Protein AF-A0A955XY41-F1 (afdb_monomer)

Secondary structure (DSSP, 8-state):
-HHHHHHHHHHHHHHH---TTS-HHHHHHHHHHHHHHHHHHHHHTPPPPGGGEEEEEEE-SGGGTT-EEE-S-TT---EEEEEES-SSS-SEE--GGGT--SS-EEEEE-TT--EEEEE-SSS-EEEEETTEEEE----TTSSS--EEE--TT-EEEEEETTEEEEEEEEEEEPPP-

Sequence (177 aa):
AGASGGLLAACIWHAFGHYPALGGDLYTGAALGSLVWGFTHGLLAWPIPDDLYAGWIRVLSAERYGLRVPIDHEDGSPAERFVGHFPRGLDLYAPAEHGVSELHTSFVVDQDHNYRVRGLTIMPTTLKRLGEAVRLDYDPMRPAPLESDLKMGDRILMGSGDAVSEVEFILLPKEEM

Foldseek 3Di:
DLLVVLQVVLVCLVVPVPDPVPDPVVSVVVSVVSNVVSVVVCVVPPDDDLVQKWKWKAWCDPVRHGDIDTQADPVLAKGKAWEFCQPPDHRHHDHCQLVTHNTAKMWIQHSVRWIKMWGPAQAWKWKDDDPDIDTQHADPVDPDGDMDTDDAFIKIWTHDDPRIIIMGMHMDGDDDD

Nearest PDB structures (foldseek):
  6c4u-assembly6_A  TM=7.483E-01  e=6.977E-06  Saccharomyces cerevisiae
  1g6g-assembly1_B  TM=7.601E-01  e=1.108E-05  Saccharomyces cerevisiae
  5t2s-assembly3_A  TM=7.555E-01  e=2.491E-05  Saccharomyces cerevisiae S288C
  5t2f-assembly1_A  TM=6.750E-01  e=3.958E-05  Saccharomyces cerevisiae S288C
  1wln-assembly1_A  TM=6.517E-01  e=2.702E-03  Mus musculus

Mean predicted aligned error: 10.43 Å

Structure (mmCIF, N/CA/C/O backbone):
data_AF-A0A955XY41-F1
#
_entry.id   AF-A0A955XY41-F1
#
loop_
_atom_site.group_PDB
_atom_site.id
_atom_site.type_symbol
_atom_site.label_atom_id
_atom_site.label_alt_id
_atom_site.label_comp_id
_atom_site.label_asym_id
_atom_site.label_entity_id
_atom_site.label_seq_id
_atom_site.pdbx_PDB_ins_code
_atom_site.Cartn_x
_atom_site.Cartn_y
_atom_site.Cartn_z
_atom_site.occupancy
_atom_site.B_iso_or_equiv
_atom_site.auth_seq_id
_atom_site.auth_comp_id
_atom_site.auth_asym_id
_atom_site.auth_atom_id
_atom_site.pdbx_PDB_model_num
ATOM 1 N N . ALA A 1 1 ? 11.255 -4.267 -24.080 1.00 58.66 1 ALA A N 1
ATOM 2 C CA . ALA A 1 1 ? 11.078 -2.890 -24.600 1.00 58.66 1 ALA A CA 1
ATOM 3 C C . ALA A 1 1 ? 12.339 -2.327 -25.276 1.00 58.66 1 ALA A C 1
ATOM 5 O O . ALA A 1 1 ? 12.223 -1.780 -26.365 1.00 58.66 1 ALA A O 1
ATOM 6 N N . GLY A 1 2 ? 13.543 -2.458 -24.695 1.00 60.78 2 GLY A N 1
ATOM 7 C CA . GLY A 1 2 ? 14.743 -1.834 -25.286 1.00 60.78 2 GLY A CA 1
ATOM 8 C C . GLY A 1 2 ? 15.259 -2.469 -26.583 1.00 60.78 2 GLY A C 1
ATOM 9 O O . GLY A 1 2 ? 15.609 -1.734 -27.497 1.00 60.78 2 GLY A O 1
ATOM 10 N N . ALA A 1 3 ? 15.211 -3.800 -26.739 1.00 60.38 3 ALA A N 1
ATOM 11 C CA . ALA A 1 3 ? 15.607 -4.452 -27.997 1.00 60.38 3 ALA A CA 1
ATOM 12 C C . ALA A 1 3 ? 14.728 -4.013 -29.183 1.00 60.38 3 ALA A C 1
ATOM 14 O O . ALA A 1 3 ? 15.231 -3.715 -30.264 1.00 60.38 3 ALA A O 1
ATOM 15 N N . SER A 1 4 ? 13.416 -3.897 -28.958 1.00 70.00 4 SER A N 1
ATOM 16 C CA . SER A 1 4 ? 12.469 -3.359 -29.934 1.00 70.00 4 SER A CA 1
ATOM 17 C C . SER A 1 4 ? 12.729 -1.880 -30.230 1.00 70.00 4 SER A C 1
ATOM 19 O O . SER A 1 4 ? 12.711 -1.502 -31.394 1.00 70.00 4 SER A O 1
ATOM 21 N N . GLY A 1 5 ? 13.051 -1.058 -29.224 1.00 68.69 5 GLY A N 1
ATOM 22 C CA . GLY A 1 5 ? 13.451 0.342 -29.424 1.00 68.69 5 GLY A CA 1
ATOM 23 C C . GLY A 1 5 ? 14.760 0.502 -30.211 1.00 68.69 5 GLY A C 1
ATOM 24 O O . GLY A 1 5 ? 14.833 1.341 -31.104 1.00 68.69 5 GLY A O 1
ATOM 25 N N . GLY A 1 6 ? 15.761 -0.342 -29.941 1.00 66.44 6 GLY A N 1
ATOM 26 C CA . GLY A 1 6 ? 17.031 -0.384 -30.674 1.00 66.44 6 GLY A CA 1
ATOM 27 C C . GLY A 1 6 ? 16.865 -0.805 -32.131 1.00 66.44 6 GLY A C 1
ATOM 28 O O . GLY A 1 6 ? 17.432 -0.176 -33.020 1.00 66.44 6 GLY A O 1
ATOM 29 N N . LEU A 1 7 ? 16.033 -1.819 -32.387 1.00 68.38 7 LEU A N 1
ATOM 30 C CA . LEU A 1 7 ? 15.671 -2.235 -33.744 1.00 68.38 7 LEU A CA 1
ATOM 31 C C . LEU A 1 7 ? 14.919 -1.133 -34.490 1.00 68.38 7 LEU A C 1
ATOM 33 O O . LEU A 1 7 ? 15.240 -0.853 -35.638 1.00 68.38 7 LEU A O 1
ATOM 37 N N . LEU A 1 8 ? 13.961 -0.468 -33.842 1.00 73.19 8 LEU A N 1
ATOM 38 C CA . LEU A 1 8 ? 13.175 0.599 -34.462 1.00 73.19 8 LEU A CA 1
ATOM 39 C C . LEU A 1 8 ? 14.050 1.827 -34.764 1.00 73.19 8 LEU A C 1
ATOM 41 O O . LEU A 1 8 ? 13.955 2.385 -35.854 1.00 73.19 8 LEU A O 1
ATOM 45 N N . ALA A 1 9 ? 14.976 2.178 -33.866 1.00 66.56 9 ALA A N 1
ATOM 46 C CA . ALA A 1 9 ? 15.989 3.205 -34.104 1.00 66.56 9 ALA A CA 1
ATOM 47 C C . ALA A 1 9 ? 16.932 2.834 -35.262 1.00 66.56 9 ALA A C 1
ATOM 49 O O . ALA A 1 9 ? 17.185 3.672 -36.125 1.00 66.56 9 ALA A O 1
ATOM 50 N N . ALA A 1 10 ? 17.393 1.579 -35.336 1.00 66.50 10 ALA A N 1
ATOM 51 C CA . ALA A 1 10 ? 18.220 1.091 -36.440 1.00 66.50 10 ALA A CA 1
ATOM 52 C C . ALA A 1 10 ? 17.454 1.075 -37.777 1.00 66.50 10 ALA A C 1
ATOM 54 O O . ALA A 1 10 ? 18.017 1.449 -38.803 1.00 66.50 10 ALA A O 1
ATOM 55 N N . CYS A 1 11 ? 16.167 0.714 -37.779 1.00 68.69 11 CYS A N 1
ATOM 56 C CA . CYS A 1 11 ? 15.306 0.755 -38.962 1.00 68.69 11 CYS A CA 1
ATOM 57 C C . CYS A 1 11 ? 15.021 2.189 -39.428 1.00 68.69 11 CYS A C 1
ATOM 59 O O . CYS A 1 11 ? 15.094 2.450 -40.625 1.00 68.69 11 CYS A O 1
ATOM 61 N N . ILE A 1 12 ? 14.741 3.124 -38.510 1.00 68.06 12 ILE A N 1
ATOM 62 C CA . ILE A 1 12 ? 14.585 4.554 -38.829 1.00 68.06 12 ILE A CA 1
ATOM 63 C C . ILE A 1 12 ? 15.899 5.099 -39.393 1.00 68.06 12 ILE A C 1
ATOM 65 O O . ILE A 1 12 ? 15.907 5.734 -40.444 1.00 68.06 12 ILE A O 1
ATOM 69 N N . TRP A 1 13 ? 17.028 4.800 -38.752 1.00 66.94 13 TRP A N 1
ATOM 70 C CA . TRP A 1 13 ? 18.334 5.221 -39.247 1.00 66.94 13 TRP A CA 1
ATOM 71 C C . TRP A 1 13 ? 18.648 4.631 -40.626 1.00 66.94 13 TRP A C 1
ATOM 73 O O . TRP A 1 13 ? 19.157 5.331 -41.496 1.00 66.94 13 TRP A O 1
ATOM 83 N N . HIS A 1 14 ? 18.285 3.370 -40.865 1.00 67.19 14 HIS A N 1
ATOM 84 C CA . HIS A 1 14 ? 18.466 2.737 -42.166 1.00 67.19 14 HIS A CA 1
ATOM 85 C C . HIS A 1 14 ? 17.553 3.345 -43.247 1.00 67.19 14 HIS A C 1
ATOM 87 O O . HIS A 1 14 ? 17.969 3.556 -44.382 1.00 67.19 14 HIS A O 1
ATOM 93 N N . ALA A 1 15 ? 16.306 3.670 -42.902 1.00 66.44 15 ALA A N 1
ATOM 94 C CA . ALA A 1 15 ? 15.341 4.239 -43.839 1.00 66.44 15 ALA A CA 1
ATOM 95 C C . ALA A 1 15 ? 15.649 5.701 -44.211 1.00 66.44 15 ALA A C 1
ATOM 97 O O . ALA A 1 15 ? 15.398 6.105 -45.345 1.00 66.44 15 ALA A O 1
ATOM 98 N N . PHE A 1 16 ? 16.190 6.491 -43.277 1.00 64.25 16 PHE A N 1
ATOM 99 C CA . PHE A 1 16 ? 16.368 7.942 -43.446 1.00 64.25 16 PHE A CA 1
ATOM 100 C C . PHE A 1 16 ? 17.832 8.402 -43.512 1.00 64.25 16 PHE A C 1
ATOM 102 O O . PHE A 1 16 ? 18.097 9.535 -43.906 1.00 64.25 16 PHE A O 1
ATOM 109 N N . GLY A 1 17 ? 18.790 7.550 -43.142 1.00 61.06 17 GLY A N 1
ATOM 110 C CA . GLY A 1 17 ? 20.216 7.881 -43.077 1.00 61.06 17 GLY A CA 1
ATOM 111 C C . GLY A 1 17 ? 21.012 7.538 -44.336 1.00 61.06 17 GLY A C 1
ATOM 112 O O . GLY A 1 17 ? 22.220 7.773 -44.363 1.00 61.06 17 GLY A O 1
ATOM 113 N N . HIS A 1 18 ? 20.382 6.965 -45.371 1.00 60.19 18 HIS A N 1
ATOM 114 C CA . HIS A 1 18 ? 21.084 6.585 -46.596 1.00 60.19 18 HIS A CA 1
ATOM 115 C C . HIS A 1 18 ? 21.372 7.816 -47.467 1.00 60.19 18 HIS A C 1
ATOM 117 O O . HIS A 1 18 ? 20.643 8.141 -48.402 1.00 60.19 18 HIS A O 1
ATOM 123 N N . TYR A 1 19 ? 22.449 8.525 -47.128 1.00 60.72 19 TYR A N 1
ATOM 124 C CA . TYR A 1 19 ? 22.979 9.630 -47.915 1.00 60.72 19 TYR A CA 1
ATOM 125 C C . TYR A 1 19 ? 24.269 9.170 -48.620 1.00 60.72 19 TYR A C 1
ATOM 127 O O . TYR A 1 19 ? 25.240 8.857 -47.932 1.00 60.72 19 TYR A O 1
ATOM 135 N N . PRO A 1 20 ? 24.335 9.149 -49.966 1.00 58.91 20 PRO A N 1
ATOM 136 C CA . PRO A 1 20 ? 25.458 8.558 -50.708 1.00 58.91 20 PRO A CA 1
ATOM 137 C C . PRO A 1 20 ? 26.831 9.205 -50.448 1.00 58.91 20 PRO A C 1
ATOM 139 O O . PRO A 1 20 ? 27.855 8.628 -50.798 1.00 58.91 20 PRO A O 1
ATOM 142 N N . ALA A 1 21 ? 26.863 10.412 -49.868 1.00 59.94 21 ALA A N 1
ATOM 143 C CA . ALA A 1 21 ? 28.096 11.136 -49.550 1.00 59.94 21 ALA A CA 1
ATOM 144 C C . ALA A 1 21 ? 28.698 10.774 -48.178 1.00 59.94 21 ALA A C 1
ATOM 146 O O . ALA A 1 21 ? 29.865 11.069 -47.925 1.00 59.94 21 ALA A O 1
ATOM 147 N N . LEU A 1 22 ? 27.922 10.146 -47.291 1.00 57.28 22 LEU A N 1
ATOM 148 C CA . LEU A 1 22 ? 28.420 9.591 -46.035 1.00 57.28 22 LEU A CA 1
ATOM 149 C C . LEU A 1 22 ? 28.899 8.167 -46.331 1.00 57.28 22 LEU A C 1
ATOM 151 O O . LEU A 1 22 ? 28.101 7.292 -46.652 1.00 57.28 22 LEU A O 1
ATOM 155 N N . GLY A 1 23 ? 30.217 7.954 -46.291 1.00 57.50 23 GLY A N 1
ATOM 156 C CA . GLY A 1 23 ? 30.839 6.666 -46.609 1.00 57.50 23 GLY A CA 1
ATOM 157 C C . GLY A 1 23 ? 30.216 5.497 -45.835 1.00 57.50 23 GLY A C 1
ATOM 158 O O . GLY A 1 23 ? 29.835 5.643 -44.672 1.00 57.50 23 GLY A O 1
ATOM 159 N N . GLY A 1 24 ? 30.127 4.333 -46.488 1.00 62.03 24 GLY A N 1
ATOM 160 C CA . GLY A 1 24 ? 29.401 3.157 -45.990 1.00 62.03 24 GLY A CA 1
ATOM 161 C C . GLY A 1 24 ? 29.772 2.706 -44.571 1.00 62.03 24 GLY A C 1
ATOM 162 O O . GLY A 1 24 ? 28.894 2.225 -43.861 1.00 62.03 24 GLY A O 1
ATOM 163 N N . ASP A 1 25 ? 31.014 2.935 -44.128 1.00 61.50 25 ASP A N 1
ATOM 164 C CA . ASP A 1 25 ? 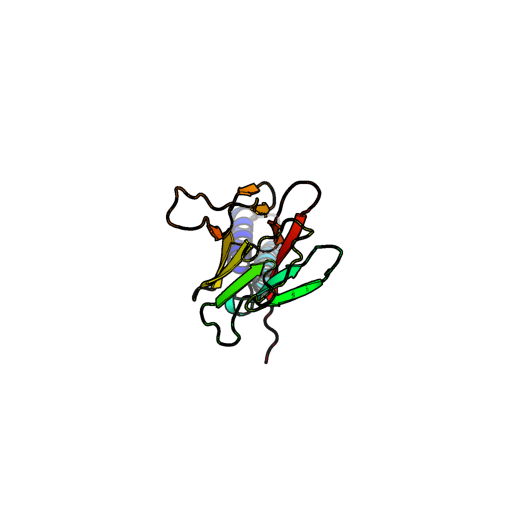31.490 2.588 -42.778 1.00 61.50 25 ASP A CA 1
ATOM 165 C C . ASP A 1 25 ? 30.849 3.418 -41.656 1.00 61.50 25 ASP A C 1
ATOM 167 O O . ASP A 1 25 ? 30.580 2.899 -40.571 1.00 61.50 25 ASP A O 1
ATOM 171 N N . LEU A 1 26 ? 30.559 4.703 -41.893 1.00 66.06 26 LEU A N 1
ATOM 172 C CA . LEU A 1 26 ? 29.911 5.541 -40.876 1.00 66.06 26 LEU A CA 1
ATOM 173 C C . LEU A 1 26 ? 28.439 5.140 -40.699 1.00 66.06 26 LEU A C 1
ATOM 175 O O . LEU A 1 26 ? 27.896 5.172 -39.595 1.00 66.06 26 LEU A O 1
ATOM 179 N N . TYR A 1 27 ? 27.804 4.741 -41.801 1.00 69.75 27 TYR A N 1
ATOM 180 C CA . TYR A 1 27 ? 26.410 4.317 -41.837 1.00 69.75 27 TYR A CA 1
ATOM 181 C C . TYR A 1 27 ? 26.195 2.970 -41.135 1.00 69.75 27 TYR A C 1
ATOM 183 O O . TYR A 1 27 ? 25.301 2.849 -40.294 1.00 69.75 27 TYR A O 1
ATOM 191 N N . THR A 1 28 ? 27.033 1.972 -41.433 1.00 68.75 28 THR A N 1
ATOM 192 C CA . THR A 1 28 ? 26.991 0.658 -40.769 1.00 68.75 28 THR A CA 1
ATOM 193 C C . THR A 1 28 ? 27.356 0.763 -39.291 1.00 68.75 28 THR A C 1
ATOM 195 O O . THR A 1 28 ? 26.678 0.157 -38.459 1.00 68.75 28 THR A O 1
ATOM 198 N N . GLY A 1 29 ? 28.356 1.584 -38.947 1.00 69.12 29 GLY A N 1
ATOM 199 C CA . GLY A 1 29 ? 28.747 1.849 -37.563 1.00 69.12 29 GLY A CA 1
ATOM 200 C C . GLY A 1 29 ? 27.624 2.475 -36.732 1.00 69.12 29 GLY A C 1
ATOM 201 O O . GLY A 1 29 ? 27.367 2.028 -35.615 1.00 69.12 29 GLY A O 1
ATOM 202 N N . ALA A 1 30 ? 26.900 3.452 -37.285 1.00 70.50 30 ALA A N 1
ATOM 203 C CA . ALA A 1 30 ? 25.770 4.081 -36.602 1.00 70.50 30 ALA A CA 1
ATOM 204 C C . ALA A 1 30 ? 24.590 3.113 -36.398 1.00 70.50 30 ALA A C 1
ATOM 206 O O . ALA A 1 30 ? 24.050 3.034 -35.294 1.00 70.50 30 ALA A O 1
ATOM 207 N N . ALA A 1 31 ? 24.238 2.316 -37.415 1.00 70.81 31 ALA A N 1
ATOM 208 C CA . ALA A 1 31 ? 23.162 1.328 -37.306 1.00 70.81 31 ALA A CA 1
ATOM 209 C C . ALA A 1 31 ? 23.473 0.232 -36.267 1.00 70.81 31 ALA A C 1
ATOM 211 O O . ALA A 1 31 ? 22.625 -0.095 -35.432 1.00 70.81 31 ALA A O 1
ATOM 212 N N . LEU A 1 32 ? 24.702 -0.301 -36.277 1.00 74.50 32 LEU A N 1
ATOM 213 C CA . LEU A 1 32 ? 25.161 -1.274 -35.281 1.00 74.50 32 LEU A CA 1
ATOM 214 C C . LEU A 1 32 ? 25.225 -0.659 -33.878 1.00 74.50 32 LEU A C 1
ATOM 216 O O . LEU A 1 32 ? 24.791 -1.293 -32.917 1.00 74.50 32 LEU A O 1
ATOM 220 N N . GLY A 1 33 ? 25.700 0.583 -33.760 1.00 74.56 33 GLY A N 1
ATOM 221 C CA . GLY A 1 33 ? 25.756 1.311 -32.493 1.00 74.56 33 GLY A CA 1
ATOM 222 C C . GLY A 1 33 ? 24.379 1.486 -31.851 1.00 74.56 33 GLY A C 1
ATOM 223 O O . GLY A 1 33 ? 24.218 1.207 -30.663 1.00 74.56 33 GLY A O 1
ATOM 224 N N . SER A 1 34 ? 23.362 1.872 -32.631 1.00 76.38 34 SER A N 1
ATOM 225 C CA . SER A 1 34 ? 21.983 2.000 -32.135 1.00 76.38 34 SER A CA 1
ATOM 226 C C . SER A 1 34 ? 21.383 0.664 -31.690 1.00 76.38 34 SER A C 1
ATOM 228 O O . SER A 1 34 ? 20.682 0.618 -30.678 1.00 76.38 34 SER A O 1
ATOM 230 N N . LEU A 1 35 ? 21.678 -0.427 -32.405 1.00 75.19 35 LEU A N 1
ATOM 231 C CA . LEU A 1 35 ? 21.199 -1.763 -32.047 1.00 75.19 35 LEU A CA 1
ATOM 232 C C . LEU A 1 35 ? 21.827 -2.240 -30.733 1.00 75.19 35 LEU A C 1
ATOM 234 O O . LEU A 1 35 ? 21.104 -2.658 -29.828 1.00 75.19 35 LEU A O 1
ATOM 238 N N . VAL A 1 36 ? 23.153 -2.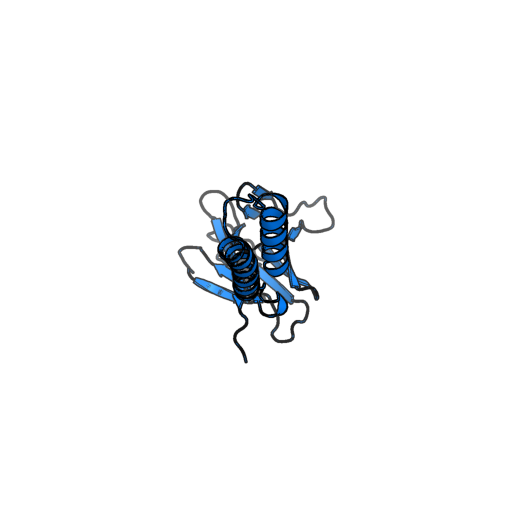125 -30.605 1.00 77.88 36 VAL A N 1
ATOM 239 C CA . VAL A 1 36 ? 23.881 -2.512 -29.387 1.00 77.88 36 VAL A CA 1
ATOM 240 C C . VAL A 1 36 ? 23.413 -1.684 -28.194 1.00 77.88 36 VAL A C 1
ATOM 242 O O . VAL A 1 36 ? 23.110 -2.259 -27.153 1.00 77.88 36 VAL A O 1
ATOM 245 N N . TRP A 1 37 ? 23.282 -0.363 -28.350 1.00 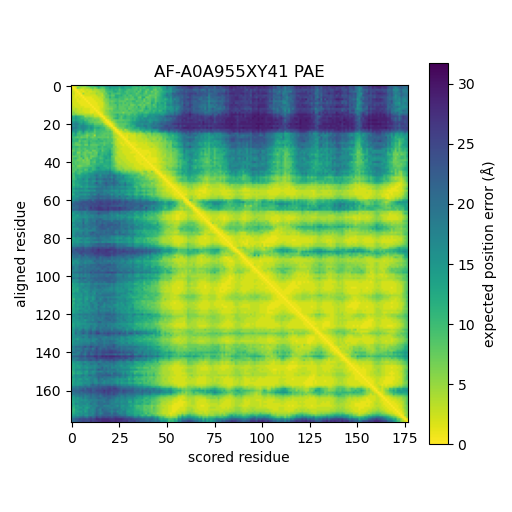77.19 37 TRP A N 1
ATOM 246 C CA . TRP A 1 37 ? 22.793 0.512 -27.283 1.00 77.19 37 TRP A CA 1
ATOM 247 C C . TRP A 1 37 ? 21.356 0.185 -26.865 1.00 77.19 37 TRP A C 1
ATOM 249 O O . TRP A 1 37 ? 21.059 0.095 -25.676 1.00 77.19 37 TRP A O 1
ATOM 259 N N . GLY A 1 38 ? 20.450 -0.035 -27.822 1.00 79.25 38 GLY A N 1
ATOM 260 C CA . GLY A 1 38 ? 19.073 -0.409 -27.503 1.00 79.25 38 GLY A CA 1
ATOM 261 C C . GLY A 1 38 ? 18.977 -1.777 -26.824 1.00 79.25 38 GLY A C 1
ATOM 262 O O . GLY A 1 38 ? 18.182 -1.954 -25.900 1.00 79.25 38 GLY A O 1
ATOM 263 N N . PHE A 1 39 ? 19.821 -2.731 -27.223 1.00 78.69 39 PHE A N 1
ATOM 264 C CA . PHE A 1 39 ? 19.913 -4.034 -26.571 1.00 78.69 39 PHE A CA 1
ATOM 265 C C . PHE A 1 39 ? 20.434 -3.921 -25.132 1.00 78.69 39 PHE A C 1
ATOM 267 O O . PHE A 1 39 ? 19.775 -4.415 -24.217 1.00 78.69 39 PHE A O 1
ATOM 274 N N . THR A 1 40 ? 21.557 -3.231 -24.901 1.00 78.94 40 THR A N 1
ATOM 275 C CA . THR A 1 40 ? 22.125 -3.063 -23.551 1.00 78.94 40 THR A CA 1
ATOM 276 C C . THR A 1 40 ? 21.193 -2.271 -22.644 1.00 78.94 40 THR A C 1
ATOM 278 O O . THR A 1 40 ? 20.926 -2.698 -21.524 1.00 78.94 40 THR A O 1
ATOM 281 N N . HIS A 1 41 ? 20.606 -1.181 -23.138 1.00 81.38 41 HIS A N 1
ATOM 282 C CA . HIS A 1 41 ? 19.585 -0.440 -22.403 1.00 81.38 41 HIS A CA 1
ATOM 283 C C . HIS A 1 41 ? 18.350 -1.307 -22.125 1.00 81.38 41 HIS A C 1
ATOM 285 O O . HIS A 1 41 ? 17.731 -1.194 -21.073 1.00 81.38 41 HIS A O 1
ATOM 291 N N . GLY A 1 42 ? 17.970 -2.187 -23.052 1.00 80.56 42 GLY A N 1
ATOM 292 C CA . GLY A 1 42 ? 16.860 -3.117 -22.867 1.00 80.56 42 GLY A CA 1
ATOM 293 C C . GLY A 1 42 ? 17.096 -4.159 -21.785 1.00 80.56 42 GLY A C 1
ATOM 294 O O . GLY A 1 42 ? 16.143 -4.502 -21.095 1.00 80.56 42 GLY A O 1
ATOM 295 N N . LEU A 1 43 ? 18.335 -4.626 -21.635 1.00 80.81 43 LEU A N 1
ATOM 296 C CA . LEU A 1 43 ? 18.734 -5.498 -20.533 1.00 80.81 43 LEU A CA 1
ATOM 297 C C . LEU A 1 43 ? 18.767 -4.740 -19.202 1.00 80.81 43 LEU A C 1
ATOM 299 O O . LEU A 1 43 ? 18.287 -5.255 -18.202 1.00 80.81 43 LEU A O 1
ATOM 303 N N . LEU A 1 44 ? 19.283 -3.507 -19.193 1.00 78.31 44 LEU A N 1
ATOM 304 C CA . LEU A 1 44 ? 19.357 -2.683 -17.980 1.00 78.31 44 LEU A CA 1
ATOM 305 C C . LEU A 1 44 ? 17.982 -2.217 -17.487 1.00 78.31 44 LEU A C 1
ATOM 307 O O . LEU A 1 44 ? 17.763 -2.115 -16.287 1.00 78.31 44 LEU A O 1
ATOM 311 N N . ALA A 1 45 ? 17.063 -1.934 -18.409 1.00 78.00 45 ALA A N 1
ATOM 312 C CA . ALA A 1 45 ? 15.684 -1.557 -18.111 1.00 78.00 45 ALA A CA 1
ATOM 313 C C . ALA A 1 45 ? 14.727 -2.759 -18.165 1.00 78.00 45 ALA A C 1
ATOM 315 O O . ALA A 1 45 ? 13.516 -2.570 -18.312 1.00 78.00 45 ALA A O 1
ATOM 316 N N . TRP A 1 46 ? 15.252 -3.989 -18.131 1.00 78.00 46 TRP A N 1
ATOM 317 C CA . TRP A 1 46 ? 14.414 -5.178 -18.067 1.00 78.00 46 TRP A CA 1
ATOM 318 C C . TRP A 1 46 ? 13.617 -5.132 -16.760 1.00 78.00 46 TRP A C 1
ATOM 320 O O . TRP A 1 46 ? 14.228 -4.991 -15.698 1.00 78.00 46 TRP A O 1
ATOM 330 N N . PRO A 1 47 ? 12.274 -5.189 -16.813 1.00 69.75 47 PRO A N 1
ATOM 331 C CA . PRO A 1 47 ? 11.478 -5.113 -15.603 1.00 69.75 47 PRO A CA 1
ATOM 332 C C . PRO A 1 47 ? 11.801 -6.317 -14.721 1.00 69.75 47 PRO A C 1
ATOM 334 O O . PRO A 1 47 ? 11.841 -7.457 -15.189 1.00 69.75 47 PRO A O 1
ATOM 337 N N . ILE A 1 48 ? 12.057 -6.041 -13.449 1.00 75.25 48 ILE A N 1
ATOM 338 C CA . ILE A 1 48 ? 12.132 -7.072 -12.422 1.00 75.25 48 ILE A CA 1
ATOM 339 C C . ILE A 1 48 ? 10.707 -7.623 -12.273 1.00 75.25 48 ILE A C 1
ATOM 341 O O . ILE A 1 48 ? 9.783 -6.812 -12.193 1.00 75.25 48 ILE A O 1
ATOM 345 N N . PRO A 1 49 ? 10.501 -8.949 -12.318 1.00 78.44 49 PRO A N 1
ATOM 346 C CA . PRO A 1 49 ? 9.161 -9.503 -12.208 1.00 78.44 49 PRO A CA 1
ATOM 347 C C . PRO A 1 49 ? 8.530 -9.173 -10.841 1.00 78.44 49 PRO A C 1
ATOM 349 O O . PRO A 1 49 ? 9.219 -9.054 -9.826 1.00 78.44 49 PRO A O 1
ATOM 352 N N . ASP A 1 50 ? 7.215 -8.941 -10.852 1.00 72.88 50 ASP A N 1
ATOM 353 C CA . ASP A 1 50 ? 6.470 -8.381 -9.712 1.00 72.88 50 ASP A CA 1
ATOM 354 C C . ASP A 1 50 ? 6.413 -9.337 -8.506 1.00 72.88 50 ASP A C 1
ATOM 356 O O . ASP A 1 50 ? 6.257 -8.900 -7.368 1.00 72.88 50 ASP A O 1
ATOM 360 N N . ASP A 1 51 ? 6.625 -10.634 -8.736 1.00 76.44 51 ASP A N 1
ATOM 361 C CA . ASP A 1 51 ? 6.718 -11.682 -7.714 1.00 76.44 51 ASP A CA 1
ATOM 362 C C . ASP A 1 51 ? 7.914 -11.505 -6.764 1.00 76.44 51 ASP A C 1
ATOM 364 O O . ASP A 1 51 ? 7.898 -12.035 -5.649 1.00 76.44 51 ASP A O 1
ATOM 368 N N . LEU A 1 52 ? 8.923 -10.728 -7.168 1.00 81.75 52 LEU A N 1
ATOM 369 C CA . LEU A 1 52 ? 10.071 -10.360 -6.339 1.00 81.75 52 LEU A CA 1
ATOM 370 C C . LEU A 1 52 ? 9.790 -9.172 -5.413 1.00 81.75 52 LEU A C 1
ATOM 372 O O . LEU A 1 52 ? 10.651 -8.829 -4.603 1.00 81.75 52 LEU A O 1
ATOM 376 N N . TYR A 1 53 ? 8.614 -8.547 -5.496 1.00 84.81 53 TYR A N 1
ATOM 377 C CA . TYR A 1 53 ? 8.208 -7.455 -4.615 1.00 84.81 53 TYR A CA 1
ATOM 378 C C . TYR A 1 53 ? 7.131 -7.907 -3.628 1.00 84.81 53 TYR A C 1
ATOM 380 O O . TYR A 1 53 ? 6.260 -8.711 -3.946 1.00 84.81 53 TYR A O 1
ATOM 388 N N . ALA A 1 54 ? 7.193 -7.359 -2.420 1.00 89.25 54 ALA A N 1
ATOM 389 C CA . ALA A 1 54 ? 6.152 -7.458 -1.408 1.00 89.25 54 ALA A CA 1
ATOM 390 C C . ALA A 1 54 ? 5.559 -6.072 -1.138 1.00 89.25 54 ALA A C 1
ATOM 392 O O . ALA A 1 54 ? 6.269 -5.055 -1.150 1.00 89.25 54 ALA A O 1
ATOM 393 N N . GLY A 1 55 ? 4.259 -6.034 -0.882 1.00 91.56 55 GLY A N 1
ATOM 394 C CA . GLY A 1 55 ? 3.529 -4.867 -0.428 1.00 91.56 55 GLY A CA 1
ATOM 395 C C . GLY A 1 55 ? 3.749 -4.627 1.056 1.00 91.56 55 GLY A C 1
ATOM 396 O O . GLY A 1 55 ? 3.676 -5.532 1.883 1.00 91.56 55 GLY A O 1
ATOM 397 N N . TRP A 1 56 ? 3.987 -3.372 1.409 1.00 92.94 56 TRP A N 1
ATOM 398 C CA . TRP A 1 56 ? 4.159 -2.925 2.781 1.00 92.94 56 TRP A CA 1
ATOM 399 C C . TRP A 1 56 ? 3.283 -1.715 3.057 1.00 92.94 56 TRP A C 1
ATOM 401 O O . TRP A 1 56 ? 3.137 -0.815 2.227 1.00 92.94 56 TRP A O 1
ATOM 411 N N . ILE A 1 57 ? 2.770 -1.662 4.280 1.00 93.12 57 ILE A N 1
ATOM 412 C CA . ILE A 1 57 ? 2.094 -0.493 4.831 1.00 93.12 57 ILE A CA 1
ATOM 413 C C . ILE A 1 57 ? 3.103 0.242 5.700 1.00 93.12 57 ILE A C 1
ATOM 415 O O . ILE A 1 57 ? 3.634 -0.329 6.654 1.00 93.12 57 ILE A O 1
ATOM 419 N N . ARG A 1 58 ? 3.366 1.509 5.388 1.00 91.81 58 ARG A N 1
ATOM 420 C CA . ARG A 1 58 ? 4.246 2.390 6.158 1.00 91.81 58 ARG A CA 1
ATOM 421 C C . ARG A 1 58 ? 3.433 3.457 6.873 1.00 91.81 58 ARG A C 1
ATOM 423 O O . ARG A 1 58 ? 2.684 4.190 6.240 1.00 91.81 58 ARG A O 1
ATOM 430 N N . VAL A 1 59 ? 3.627 3.603 8.179 1.00 90.00 59 VAL A N 1
ATOM 431 C CA . VAL A 1 59 ? 2.994 4.679 8.953 1.00 90.00 59 VAL A CA 1
ATOM 432 C C . VAL A 1 59 ? 3.772 5.982 8.776 1.00 90.00 59 VAL A C 1
ATOM 434 O O . VAL A 1 5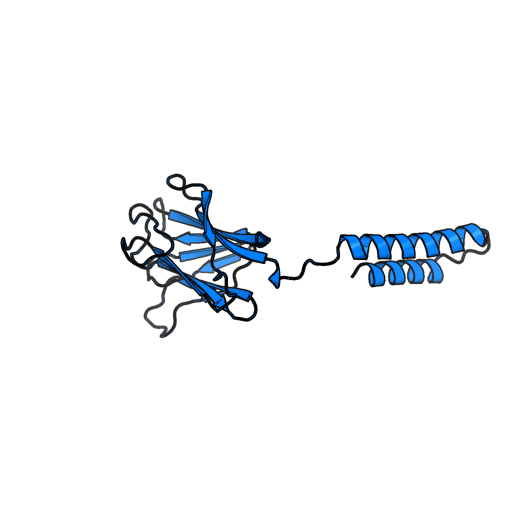9 ? 4.986 6.025 9.008 1.00 90.00 59 VAL A O 1
ATOM 437 N N . LEU A 1 60 ? 3.064 7.043 8.381 1.00 86.25 60 LEU A N 1
ATOM 438 C CA . LEU A 1 60 ? 3.611 8.393 8.205 1.00 86.25 60 LEU A CA 1
ATOM 439 C C . LEU A 1 60 ? 3.249 9.351 9.351 1.00 86.25 60 LEU A C 1
ATOM 441 O O . LEU A 1 60 ? 3.801 10.446 9.417 1.00 86.25 60 LEU A O 1
ATOM 445 N N . SER A 1 61 ? 2.368 8.948 10.273 1.00 76.31 61 SER A N 1
ATOM 446 C CA . SER A 1 61 ? 2.002 9.773 11.432 1.00 76.31 61 SER A CA 1
ATOM 447 C C . SER A 1 61 ? 3.197 10.041 12.360 1.00 76.31 61 SER A C 1
ATOM 449 O O . SER A 1 61 ? 4.028 9.162 12.599 1.00 76.31 61 SER A O 1
ATOM 451 N N . ALA A 1 62 ? 3.259 11.257 12.912 1.00 66.12 62 ALA A N 1
ATOM 452 C CA . ALA A 1 62 ? 4.376 11.762 13.712 1.00 66.12 62 ALA A CA 1
ATOM 453 C C . ALA A 1 62 ? 4.674 10.921 14.967 1.00 66.12 62 ALA A C 1
ATOM 455 O O . ALA A 1 62 ? 5.825 10.824 15.384 1.00 66.12 62 ALA A O 1
ATOM 456 N N . GLU A 1 63 ? 3.659 10.283 15.551 1.00 69.69 63 GLU A N 1
ATOM 457 C CA . GLU A 1 63 ? 3.806 9.493 16.782 1.00 69.69 63 GLU A CA 1
ATOM 458 C C . GLU A 1 63 ? 4.422 8.109 16.557 1.00 69.69 63 GLU A C 1
ATOM 460 O O . GLU A 1 63 ? 5.033 7.542 17.463 1.00 69.69 63 GLU A O 1
ATOM 465 N N . ARG A 1 64 ? 4.257 7.544 15.356 1.00 69.12 64 ARG A N 1
ATOM 466 C CA . ARG A 1 64 ? 4.762 6.211 14.985 1.00 69.12 64 ARG A CA 1
ATOM 467 C C . ARG A 1 64 ? 5.380 6.223 13.595 1.00 69.12 64 ARG A C 1
ATOM 469 O O . ARG A 1 64 ? 5.099 5.362 12.763 1.00 69.12 64 ARG A O 1
ATOM 476 N N . TYR A 1 65 ? 6.230 7.211 13.347 1.00 72.31 65 TYR A N 1
ATOM 477 C CA . TYR A 1 65 ? 6.884 7.353 12.057 1.00 72.31 65 TYR A CA 1
ATOM 478 C C . TYR A 1 65 ? 7.798 6.155 11.769 1.00 72.31 65 TYR A C 1
ATOM 480 O O . TYR A 1 65 ? 8.660 5.800 12.575 1.00 72.31 65 TYR A O 1
ATOM 488 N N . GLY A 1 66 ? 7.629 5.547 10.595 1.00 71.38 66 GLY A N 1
ATOM 489 C CA . GLY A 1 66 ? 8.558 4.541 10.080 1.00 71.38 66 GLY A CA 1
ATOM 490 C C . GLY A 1 66 ? 8.266 3.095 10.477 1.00 71.38 66 GLY A C 1
ATOM 491 O O . GLY A 1 66 ? 8.994 2.217 10.015 1.00 71.38 66 GLY A O 1
ATOM 492 N N . LEU A 1 67 ? 7.201 2.823 11.244 1.00 85.81 67 LEU A N 1
ATOM 493 C CA . LEU A 1 67 ? 6.698 1.455 11.395 1.00 85.81 67 LEU A CA 1
ATOM 494 C C . LEU A 1 67 ? 6.229 0.943 10.027 1.00 85.81 67 LEU A C 1
ATOM 496 O O . LEU A 1 67 ? 5.504 1.643 9.314 1.00 85.81 67 LEU A O 1
ATOM 500 N N . ARG A 1 68 ? 6.660 -0.267 9.667 1.00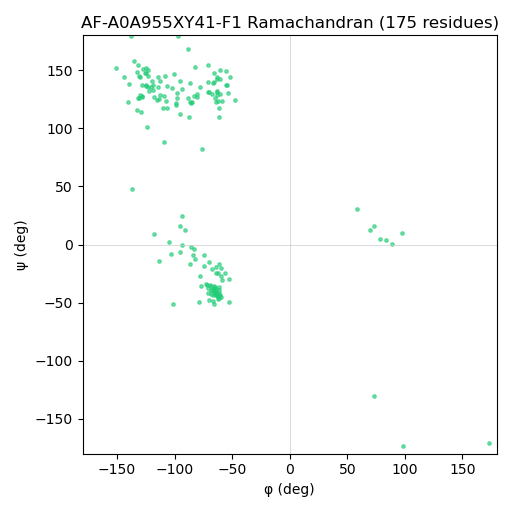 88.31 68 ARG A N 1
ATOM 501 C CA . ARG A 1 68 ? 6.286 -0.936 8.421 1.00 88.31 68 ARG A CA 1
ATOM 502 C C . ARG A 1 68 ? 5.777 -2.333 8.724 1.00 88.31 68 ARG A C 1
ATOM 504 O O . ARG A 1 68 ? 6.374 -3.024 9.545 1.00 88.31 68 ARG A O 1
ATOM 511 N N . VAL A 1 69 ? 4.702 -2.726 8.056 1.00 90.00 69 VAL A N 1
ATOM 512 C CA . VAL A 1 69 ? 4.100 -4.057 8.188 1.00 90.00 69 VAL A CA 1
ATOM 513 C C . VAL A 1 69 ? 3.930 -4.647 6.788 1.00 90.00 69 VAL A C 1
ATOM 515 O O . VAL A 1 69 ? 3.384 -3.946 5.928 1.00 90.00 69 VAL A O 1
ATOM 518 N N . PRO A 1 70 ? 4.410 -5.876 6.528 1.00 91.31 70 PRO A N 1
ATOM 519 C CA . PRO A 1 70 ? 4.200 -6.528 5.244 1.00 91.31 70 PRO A CA 1
ATOM 520 C C . PRO A 1 70 ? 2.728 -6.932 5.106 1.00 91.31 70 PRO A C 1
ATOM 522 O O . PRO A 1 70 ? 2.100 -7.381 6.069 1.00 91.31 70 PRO A O 1
ATOM 525 N N . ILE A 1 71 ? 2.171 -6.749 3.912 1.00 91.12 71 ILE A N 1
ATOM 526 C CA . ILE A 1 71 ? 0.815 -7.197 3.591 1.00 91.12 71 ILE A CA 1
ATOM 527 C C . ILE A 1 71 ? 0.846 -8.692 3.310 1.00 91.12 71 ILE A C 1
ATOM 529 O O . ILE A 1 71 ? 0.085 -9.434 3.930 1.00 91.12 71 ILE A O 1
ATOM 533 N N . ASP A 1 72 ? 1.771 -9.113 2.450 1.00 88.31 72 ASP A N 1
ATOM 534 C CA . ASP A 1 72 ? 1.919 -10.495 2.007 1.00 88.31 72 ASP A CA 1
ATOM 535 C C . ASP A 1 72 ? 2.214 -11.464 3.156 1.00 88.31 72 ASP A C 1
ATOM 537 O O . ASP A 1 72 ? 2.840 -11.122 4.169 1.00 88.31 72 ASP A O 1
ATOM 541 N N . HIS A 1 73 ? 1.771 -12.706 2.982 1.00 83.69 73 HIS A N 1
ATOM 542 C CA . HIS A 1 73 ? 2.283 -13.828 3.756 1.00 83.69 73 HIS A CA 1
ATOM 543 C C . HIS A 1 73 ? 3.597 -14.335 3.149 1.00 83.69 73 HIS A C 1
ATOM 545 O O . HIS A 1 73 ? 3.822 -14.236 1.943 1.00 83.69 73 HIS A O 1
ATOM 551 N N . GLU A 1 74 ? 4.458 -14.923 3.984 1.00 78.75 74 GLU A N 1
ATOM 552 C CA . GLU A 1 74 ? 5.728 -15.522 3.540 1.00 78.75 74 GLU A CA 1
ATOM 553 C C . GLU A 1 74 ? 5.522 -16.647 2.510 1.00 78.75 74 GLU A C 1
ATOM 555 O O . GLU A 1 74 ? 6.383 -16.887 1.669 1.00 78.75 74 GLU A O 1
ATOM 560 N N . ASP A 1 75 ? 4.368 -17.316 2.543 1.00 79.31 75 ASP A N 1
ATOM 561 C CA .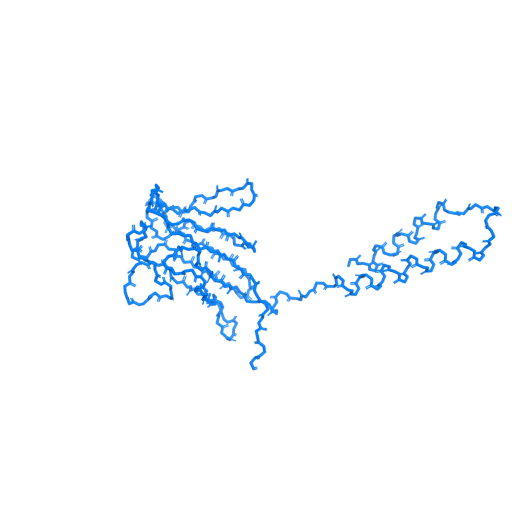 ASP A 1 75 ? 4.005 -18.402 1.630 1.00 79.31 75 ASP A CA 1
ATOM 562 C C . ASP A 1 75 ? 3.375 -17.922 0.307 1.00 79.31 75 ASP A C 1
ATOM 564 O O . ASP A 1 75 ? 3.064 -18.747 -0.555 1.00 79.31 75 ASP A O 1
ATOM 568 N N . GLY A 1 76 ? 3.181 -16.608 0.135 1.00 77.50 76 GLY A N 1
ATOM 569 C CA . GLY A 1 76 ? 2.532 -16.017 -1.040 1.00 77.50 76 GLY A CA 1
ATOM 570 C C . GLY A 1 76 ? 1.029 -16.300 -1.135 1.00 77.50 76 GLY A C 1
ATOM 571 O O . GLY A 1 76 ? 0.429 -16.091 -2.191 1.00 77.50 76 GLY A O 1
ATOM 572 N N . SER A 1 77 ? 0.407 -16.800 -0.064 1.00 84.75 77 SER A N 1
ATOM 573 C CA . SER A 1 77 ? -1.043 -16.965 -0.014 1.00 84.75 77 SER A CA 1
ATOM 574 C C . SER A 1 77 ? -1.755 -15.606 0.075 1.00 84.75 77 SER A C 1
ATOM 576 O O . SER A 1 77 ? -1.172 -14.632 0.563 1.00 84.75 77 SER A O 1
ATOM 578 N N . PRO A 1 78 ? -3.023 -15.514 -0.383 1.00 86.38 78 PRO A N 1
ATOM 579 C CA . PRO A 1 78 ? -3.819 -14.306 -0.216 1.00 86.38 78 PRO A CA 1
ATOM 580 C C . PRO A 1 78 ? -3.851 -13.879 1.245 1.00 86.38 78 PRO A C 1
ATOM 582 O O . PRO A 1 78 ? -4.155 -14.686 2.126 1.00 86.38 78 PRO A O 1
ATOM 585 N N . ALA A 1 79 ? -3.568 -12.605 1.483 1.00 91.44 79 ALA A N 1
ATOM 586 C CA . ALA A 1 79 ? -3.467 -12.046 2.818 1.00 91.44 79 ALA A CA 1
ATOM 587 C C . ALA A 1 79 ? -4.388 -10.837 2.955 1.00 91.44 79 ALA A C 1
ATOM 589 O O . ALA A 1 79 ? -4.596 -10.075 2.008 1.00 91.44 79 ALA A O 1
ATOM 590 N N . GLU A 1 80 ? -4.913 -10.641 4.159 1.00 93.75 80 GLU A N 1
ATOM 591 C CA . GLU A 1 80 ? -5.630 -9.430 4.533 1.00 93.75 80 GLU A CA 1
ATOM 592 C C . GLU A 1 80 ? -5.053 -8.908 5.846 1.00 93.75 80 GLU A C 1
ATOM 594 O O . GLU A 1 80 ? -4.902 -9.661 6.810 1.00 93.75 80 GLU A O 1
ATOM 599 N N . ARG A 1 81 ? -4.702 -7.621 5.868 1.00 93.31 81 ARG A N 1
ATOM 600 C CA . ARG A 1 81 ? -4.185 -6.924 7.047 1.00 93.31 81 ARG A CA 1
ATOM 601 C C . ARG A 1 81 ? -5.154 -5.857 7.498 1.00 93.31 81 ARG A C 1
ATOM 603 O O . ARG A 1 81 ? -5.634 -5.073 6.678 1.00 93.31 81 ARG A O 1
ATOM 610 N N . PHE A 1 82 ? -5.387 -5.777 8.801 1.00 94.00 82 PHE A N 1
ATOM 611 C CA . PHE A 1 82 ? -6.339 -4.835 9.384 1.00 94.00 82 PHE A CA 1
ATOM 612 C C . PHE A 1 82 ? -5.641 -3.678 10.098 1.00 94.00 82 PHE A C 1
ATOM 614 O O . PHE A 1 82 ? -4.690 -3.871 10.863 1.00 94.00 82 PHE A O 1
ATOM 621 N N . VAL A 1 83 ? -6.158 -2.466 9.877 1.00 92.62 83 VAL A N 1
ATOM 622 C CA . VAL A 1 83 ? -5.668 -1.224 10.483 1.00 92.62 83 VAL A CA 1
ATOM 623 C C . VAL A 1 83 ? -6.785 -0.535 11.260 1.00 92.62 83 VAL A C 1
ATOM 625 O O . VAL A 1 83 ? -7.895 -0.336 10.754 1.00 92.62 83 VAL A O 1
ATOM 628 N N . GLY A 1 84 ? -6.486 -0.129 12.490 1.00 92.12 84 GLY A N 1
ATOM 629 C CA . GLY A 1 84 ? -7.463 0.493 13.380 1.00 92.12 84 GLY A CA 1
ATOM 630 C C . GLY A 1 84 ? -6.940 0.726 14.798 1.00 92.12 84 GLY A C 1
ATOM 631 O O . GLY A 1 84 ? -5.755 0.547 15.075 1.00 92.12 84 GLY A O 1
ATOM 632 N N . HIS A 1 85 ? -7.831 1.111 15.708 1.00 90.31 85 HIS A N 1
ATOM 633 C CA . HIS A 1 85 ? -7.518 1.358 17.121 1.00 90.31 85 HIS A CA 1
ATOM 634 C C . HIS A 1 85 ? -7.792 0.153 18.037 1.00 90.31 85 HIS A C 1
ATOM 636 O O . HIS A 1 85 ? -7.471 0.179 19.225 1.00 90.31 85 HIS A O 1
ATOM 642 N N . PHE A 1 86 ? -8.384 -0.924 17.522 1.00 88.88 86 PHE A N 1
ATOM 643 C CA . PHE A 1 86 ? -8.733 -2.070 18.352 1.00 88.88 86 PHE A CA 1
ATOM 644 C C . PHE A 1 86 ? -7.476 -2.755 18.946 1.00 88.88 86 PHE A C 1
ATOM 646 O O . PHE A 1 86 ? -6.586 -3.184 18.214 1.00 88.88 86 PHE A O 1
ATOM 653 N N . PRO A 1 87 ? -7.359 -2.888 20.281 1.00 72.56 87 PRO A N 1
ATOM 654 C CA . PRO A 1 87 ? -6.096 -3.255 20.931 1.00 72.56 87 PRO A CA 1
ATOM 655 C C . PRO A 1 87 ? -5.692 -4.731 20.777 1.00 72.56 87 PRO A C 1
ATOM 657 O O . PRO A 1 87 ? -4.589 -5.101 21.180 1.00 72.56 87 PRO A O 1
ATOM 660 N N . ARG A 1 88 ? -6.565 -5.602 20.250 1.00 77.69 88 ARG A N 1
ATOM 661 C CA . ARG A 1 88 ? -6.288 -7.038 20.066 1.00 77.69 88 ARG A CA 1
ATOM 662 C C . ARG A 1 88 ? -6.854 -7.541 18.743 1.00 77.69 88 ARG A C 1
ATOM 664 O O . ARG A 1 88 ? -8.057 -7.482 18.555 1.00 77.69 88 ARG A O 1
ATOM 671 N N . GLY A 1 89 ? -6.013 -8.111 17.884 1.00 73.75 89 GLY A N 1
ATOM 672 C CA . GLY A 1 89 ? -6.451 -8.718 16.618 1.00 73.75 89 GLY A CA 1
ATOM 673 C C . GLY A 1 89 ? -6.299 -7.830 15.380 1.00 73.75 89 GLY A C 1
ATOM 674 O O . GLY A 1 89 ? -6.799 -8.203 14.329 1.00 73.75 89 GLY A O 1
ATOM 675 N N . LEU A 1 90 ? -5.610 -6.690 15.495 1.00 82.94 90 LEU A N 1
ATOM 676 C CA . LEU A 1 90 ? -5.170 -5.891 14.350 1.00 82.94 90 LEU A CA 1
ATOM 677 C C . LEU A 1 90 ? -3.696 -6.140 14.048 1.00 82.94 90 LEU A C 1
ATOM 679 O O . LEU A 1 90 ? -2.896 -6.299 14.973 1.00 82.94 90 LEU A O 1
ATOM 683 N N . ASP A 1 91 ? -3.341 -6.078 12.769 1.00 86.50 91 ASP A N 1
ATOM 684 C CA . ASP A 1 91 ? -1.948 -6.115 12.320 1.00 86.50 91 ASP A CA 1
ATOM 685 C C . ASP A 1 91 ? -1.255 -4.767 12.541 1.00 86.50 91 ASP A C 1
ATOM 687 O O . ASP A 1 91 ? -0.078 -4.715 12.904 1.00 86.50 91 ASP A O 1
ATOM 691 N N . LEU A 1 92 ? -1.991 -3.662 12.365 1.00 88.25 92 LEU A N 1
ATOM 692 C CA . LEU A 1 92 ? -1.472 -2.313 12.551 1.00 88.25 92 LEU A CA 1
ATOM 693 C C . LEU A 1 92 ? -2.379 -1.483 13.458 1.00 88.25 92 LEU A C 1
ATOM 695 O O . LEU A 1 92 ? -3.497 -1.106 13.104 1.00 88.25 92 LEU A O 1
ATOM 699 N N . TYR A 1 93 ? -1.844 -1.141 14.626 1.00 88.38 93 TYR A N 1
ATOM 700 C CA . TYR A 1 93 ? -2.503 -0.243 15.563 1.00 88.38 93 TYR A CA 1
ATOM 701 C C . TYR A 1 93 ? -2.254 1.227 15.200 1.00 88.38 93 TYR A C 1
ATOM 703 O O . TYR A 1 93 ? -1.103 1.668 15.115 1.00 88.38 93 TYR A O 1
ATOM 711 N N . ALA A 1 94 ? -3.335 1.996 15.095 1.00 87.06 94 ALA A N 1
ATOM 712 C CA . ALA A 1 94 ? -3.330 3.448 14.998 1.00 87.06 94 ALA A CA 1
ATOM 713 C C . ALA A 1 94 ? -4.213 4.061 16.111 1.00 87.06 94 ALA A C 1
ATOM 715 O O . ALA A 1 94 ? -5.301 3.551 16.380 1.00 87.06 94 ALA A O 1
ATOM 716 N N . PRO A 1 95 ? -3.769 5.128 16.802 1.00 85.62 95 PRO A N 1
ATOM 717 C CA . PRO A 1 95 ? -4.519 5.688 17.930 1.00 85.62 95 PRO A CA 1
ATOM 718 C C . PRO A 1 95 ? -5.863 6.309 17.511 1.00 85.62 95 PRO A C 1
ATOM 720 O O . PRO A 1 95 ? -5.928 7.026 16.512 1.00 85.62 95 PRO A O 1
ATOM 723 N N . ALA A 1 96 ? -6.918 6.108 18.313 1.00 86.81 96 ALA A N 1
ATOM 724 C CA . ALA A 1 96 ? -8.231 6.730 18.094 1.00 86.81 96 ALA A CA 1
ATOM 725 C C . ALA A 1 96 ? -8.207 8.261 18.205 1.00 86.81 96 ALA A C 1
ATOM 727 O O . ALA A 1 96 ? -9.035 8.931 17.593 1.00 86.81 96 ALA A O 1
ATOM 728 N N . GLU A 1 97 ? -7.238 8.816 18.936 1.00 85.56 97 GLU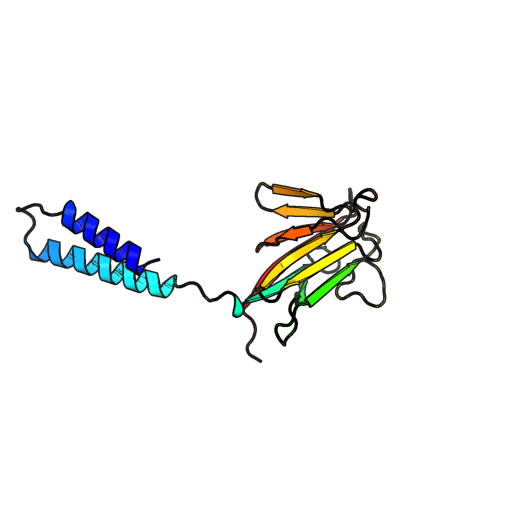 A N 1
ATOM 729 C CA . GLU A 1 97 ? -6.992 10.262 19.040 1.00 85.56 97 GLU A CA 1
ATOM 730 C C . GLU A 1 97 ? -6.758 10.910 17.663 1.00 85.56 97 GLU A C 1
ATOM 732 O O . GLU A 1 97 ? -7.080 12.080 17.476 1.00 85.56 97 GLU A O 1
ATOM 737 N N . HIS A 1 98 ? -6.316 10.126 16.668 1.00 84.56 98 HIS A N 1
ATOM 738 C CA . HIS A 1 98 ? -6.145 10.548 15.270 1.00 84.56 98 HIS A CA 1
ATOM 739 C C . HIS A 1 98 ? -7.357 10.246 14.382 1.00 84.56 98 HIS A C 1
ATOM 741 O O . HIS A 1 98 ? -7.210 10.077 13.174 1.00 84.56 98 HIS A O 1
ATOM 747 N N . GLY A 1 99 ? -8.555 10.123 14.961 1.00 83.69 99 GLY A N 1
ATOM 748 C CA . GLY A 1 99 ? -9.794 9.914 14.203 1.00 83.69 99 GLY A CA 1
ATOM 749 C C . GLY A 1 99 ? -9.940 8.507 13.612 1.00 83.69 99 GLY A C 1
ATOM 750 O O . GLY A 1 99 ? -10.775 8.287 12.731 1.00 83.69 99 GLY A O 1
ATOM 751 N N . VAL A 1 100 ? -9.141 7.549 14.091 1.00 90.12 100 VAL A N 1
ATOM 752 C CA . VAL A 1 100 ? -9.156 6.159 13.628 1.00 90.12 100 VAL A CA 1
ATOM 753 C C . VAL A 1 100 ? -10.205 5.346 14.392 1.00 90.12 100 VAL A C 1
ATOM 755 O O . VAL A 1 100 ? -10.371 5.479 15.601 1.00 90.12 100 VAL A O 1
ATOM 758 N N . SER A 1 101 ? -10.923 4.480 13.677 1.00 91.31 101 SER A N 1
ATOM 759 C CA . SER A 1 101 ? -11.953 3.596 14.240 1.00 91.31 101 SER A CA 1
ATOM 760 C C . SER A 1 101 ? -11.338 2.287 14.717 1.00 91.31 101 SER A C 1
ATOM 762 O O . SER A 1 101 ? -10.204 1.971 14.367 1.00 91.31 101 SER A O 1
ATOM 764 N N . GLU A 1 102 ? -12.095 1.486 15.467 1.00 91.19 102 GLU A N 1
ATOM 765 C CA . GLU A 1 102 ? -11.653 0.159 15.915 1.00 91.19 102 GLU A CA 1
ATOM 766 C C . GLU A 1 102 ? -11.159 -0.711 14.751 1.00 91.19 102 GLU A C 1
ATOM 768 O O . GLU A 1 102 ? -10.037 -1.202 14.803 1.00 91.19 102 GLU A O 1
ATOM 773 N N . LEU A 1 103 ? -11.949 -0.805 13.679 1.00 91.19 103 LEU A N 1
ATOM 774 C CA . LEU A 1 103 ? -11.590 -1.423 12.405 1.00 91.19 103 LEU A CA 1
ATOM 775 C C . LEU A 1 103 ? -11.809 -0.376 11.306 1.00 91.19 103 LEU A C 1
ATOM 777 O O . LEU A 1 103 ? -12.949 -0.080 10.955 1.00 91.19 103 LEU A O 1
ATOM 781 N N . HIS A 1 104 ? -10.742 0.270 10.834 1.00 93.19 104 HIS A N 1
ATOM 782 C CA . HIS A 1 104 ? -10.868 1.439 9.957 1.00 93.19 104 HIS A CA 1
ATOM 783 C C . HIS A 1 104 ? -10.620 1.075 8.492 1.00 93.19 104 HIS A C 1
ATOM 785 O O . HIS A 1 104 ? -11.462 1.352 7.640 1.00 93.19 104 HIS A O 1
ATOM 791 N N . THR A 1 105 ? -9.505 0.406 8.193 1.00 94.62 105 THR A N 1
ATOM 792 C CA . THR A 1 105 ? -9.205 -0.078 6.837 1.00 94.62 105 THR A CA 1
ATOM 793 C C . THR A 1 105 ? -8.673 -1.504 6.845 1.00 94.62 105 THR A C 1
ATOM 795 O O . THR A 1 105 ? -8.161 -1.983 7.859 1.00 94.62 105 THR A O 1
ATOM 798 N N . SER A 1 106 ? -8.797 -2.177 5.703 1.00 94.75 106 SER A N 1
ATOM 799 C CA . SER A 1 106 ? -8.081 -3.421 5.415 1.00 94.75 106 SER A CA 1
ATOM 800 C C . SER A 1 106 ? -7.295 -3.308 4.117 1.00 94.75 106 SER A C 1
ATOM 802 O O . SER A 1 106 ? -7.702 -2.606 3.190 1.00 94.75 106 SER A O 1
ATOM 804 N N . PHE A 1 107 ? -6.166 -4.003 4.076 1.00 95.62 107 PHE A N 1
ATOM 805 C CA . PHE A 1 107 ? -5.296 -4.133 2.916 1.00 95.62 107 PHE A CA 1
ATOM 806 C C . PH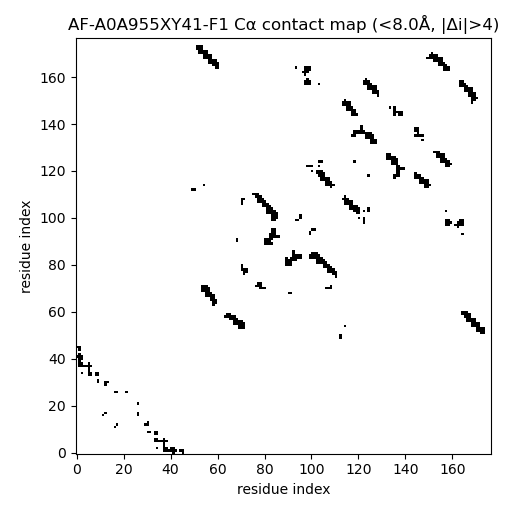E A 1 107 ? -5.296 -5.590 2.497 1.00 95.62 107 PHE A C 1
ATOM 808 O O . PHE A 1 107 ? -4.989 -6.454 3.312 1.00 95.62 107 PHE A O 1
ATOM 815 N N . VAL A 1 108 ? -5.645 -5.851 1.247 1.00 94.94 108 VAL A N 1
ATOM 816 C CA . VAL A 1 108 ? -5.819 -7.198 0.707 1.00 94.94 108 VAL A CA 1
ATOM 817 C C . VAL A 1 108 ? -4.834 -7.396 -0.426 1.00 94.94 108 VAL A C 1
ATOM 819 O O . VAL A 1 108 ? -4.687 -6.509 -1.266 1.00 94.94 108 VAL A O 1
ATOM 822 N N . VAL A 1 109 ? -4.210 -8.565 -0.469 1.00 94.19 109 VAL A N 1
ATOM 823 C CA . VAL A 1 109 ? -3.472 -9.056 -1.631 1.00 94.19 109 VAL A CA 1
ATOM 824 C C . VAL A 1 109 ? -4.088 -10.371 -2.095 1.00 94.19 109 VAL A C 1
ATOM 826 O O . VAL A 1 109 ? -4.442 -11.227 -1.279 1.00 94.19 109 VAL A O 1
ATOM 829 N N . ASP A 1 110 ? -4.278 -10.511 -3.403 1.00 91.56 110 ASP A N 1
ATOM 830 C CA . ASP A 1 110 ? -4.747 -11.754 -4.014 1.00 91.56 110 ASP A CA 1
ATOM 831 C C . ASP A 1 110 ? -3.597 -12.608 -4.573 1.00 91.56 110 ASP A C 1
ATOM 833 O O . ASP A 1 110 ? -2.426 -12.254 -4.479 1.00 91.56 110 ASP A O 1
ATOM 837 N N . GLN A 1 111 ? -3.935 -13.773 -5.133 1.00 88.06 111 GLN A N 1
ATOM 838 C CA . GLN A 1 111 ? -2.949 -14.728 -5.662 1.00 88.06 111 GLN A CA 1
ATOM 839 C C . GLN A 1 111 ? -2.126 -14.154 -6.823 1.00 88.06 111 GLN A C 1
ATOM 841 O O . GLN A 1 111 ? -0.996 -14.582 -7.053 1.00 88.06 111 GLN A O 1
ATOM 846 N N . ASP A 1 112 ? -2.676 -13.165 -7.526 1.00 87.81 112 ASP A N 1
ATOM 847 C CA . ASP A 1 112 ? -2.045 -12.501 -8.662 1.00 87.81 112 ASP A CA 1
ATOM 848 C C . ASP A 1 112 ? -1.234 -11.262 -8.224 1.00 87.81 112 ASP A C 1
ATOM 850 O O . ASP A 1 112 ? -0.824 -10.467 -9.066 1.00 87.81 112 ASP A O 1
ATOM 854 N N . HIS A 1 113 ? -0.988 -11.094 -6.915 1.00 87.19 113 HIS A N 1
ATOM 855 C CA . HIS A 1 113 ? -0.296 -9.945 -6.314 1.00 87.19 113 HIS A CA 1
ATOM 856 C C . HIS A 1 113 ? -0.978 -8.592 -6.603 1.00 87.19 113 HIS A C 1
ATOM 858 O O . HIS A 1 113 ? -0.318 -7.548 -6.643 1.00 87.19 113 HIS A O 1
ATOM 864 N N . ASN A 1 114 ? -2.307 -8.567 -6.766 1.00 92.25 114 ASN A N 1
ATOM 865 C CA . ASN A 1 114 ? -3.041 -7.304 -6.831 1.00 92.25 114 ASN A CA 1
ATOM 866 C C . ASN A 1 114 ? -3.391 -6.825 -5.424 1.00 92.25 114 ASN A C 1
ATOM 868 O O . ASN A 1 114 ? -4.110 -7.490 -4.673 1.00 92.25 114 ASN A O 1
ATOM 872 N N . TYR A 1 115 ? -2.921 -5.625 -5.094 1.00 94.94 115 TYR A N 1
ATOM 873 C CA . TYR A 1 115 ? -3.149 -5.001 -3.799 1.00 94.94 115 TYR A CA 1
ATOM 874 C C . TYR A 1 115 ? -4.380 -4.105 -3.845 1.00 94.94 115 TYR A C 1
ATOM 876 O O . TYR A 1 115 ? -4.533 -3.282 -4.748 1.00 94.94 115 TYR A O 1
ATOM 884 N N . ARG A 1 116 ? -5.243 -4.221 -2.840 1.00 96.38 116 ARG A N 1
ATOM 885 C CA . ARG A 1 116 ? -6.456 -3.415 -2.686 1.00 96.38 116 ARG A CA 1
ATOM 886 C C . ARG A 1 116 ? -6.568 -2.886 -1.267 1.00 96.38 116 ARG A C 1
ATOM 888 O O . ARG A 1 116 ? -6.149 -3.541 -0.316 1.00 96.38 116 ARG A O 1
ATOM 895 N N . VAL A 1 117 ? -7.162 -1.708 -1.119 1.00 96.19 117 VAL A N 1
ATOM 896 C CA . VAL A 1 117 ? -7.560 -1.151 0.178 1.00 96.19 117 VAL A CA 1
ATOM 897 C C . VAL A 1 117 ? -9.076 -1.079 0.264 1.00 96.19 117 VAL A C 1
ATOM 899 O O . VAL A 1 117 ? -9.741 -0.720 -0.711 1.00 96.19 117 VAL A O 1
ATOM 902 N N . ARG A 1 118 ? -9.621 -1.388 1.441 1.00 95.00 118 ARG A N 1
ATOM 903 C CA . ARG A 1 118 ? -11.048 -1.260 1.746 1.00 95.00 118 ARG A CA 1
ATOM 904 C C . ARG A 1 118 ? -11.256 -0.359 2.949 1.00 95.00 118 ARG A C 1
ATOM 906 O O . ARG A 1 118 ? -10.567 -0.513 3.960 1.00 95.00 118 ARG A O 1
ATOM 913 N N . GLY A 1 119 ? -12.228 0.543 2.865 1.00 93.25 119 GLY A N 1
ATOM 914 C CA . GLY A 1 119 ? -12.703 1.275 4.038 1.00 93.25 119 GLY A CA 1
ATOM 915 C C . GLY A 1 119 ? -13.787 0.481 4.756 1.00 93.25 119 GLY A C 1
ATOM 916 O O . GLY A 1 119 ? -14.798 0.108 4.164 1.00 93.25 119 GLY A O 1
ATOM 917 N N . LEU A 1 120 ? -13.557 0.186 6.033 1.00 91.75 120 LEU A N 1
ATOM 918 C CA . LEU A 1 120 ? -14.407 -0.693 6.847 1.00 91.75 120 LEU A CA 1
ATOM 919 C C . LEU A 1 120 ? -15.273 0.076 7.851 1.00 91.75 120 LEU A C 1
ATOM 921 O O . LEU A 1 120 ? -16.013 -0.520 8.629 1.00 91.75 120 LEU A O 1
ATOM 925 N N . THR A 1 121 ? -15.183 1.402 7.839 1.00 90.56 121 THR A N 1
ATOM 926 C CA . THR A 1 121 ? -15.855 2.285 8.787 1.00 90.56 121 THR A CA 1
ATOM 927 C C . THR A 1 121 ? -16.567 3.419 8.068 1.00 90.56 121 THR A C 1
ATOM 929 O O . THR A 1 121 ? -16.181 3.827 6.975 1.00 90.56 121 THR A O 1
ATOM 932 N N . ILE A 1 122 ? -17.600 3.953 8.716 1.00 89.31 122 ILE A N 1
ATOM 933 C CA . ILE A 1 122 ? -18.279 5.187 8.300 1.00 89.31 122 ILE A CA 1
ATOM 934 C C . ILE A 1 122 ? -17.404 6.429 8.509 1.00 89.31 122 ILE A C 1
ATOM 936 O O . ILE A 1 122 ? -17.726 7.505 8.006 1.00 89.31 122 ILE A O 1
ATOM 940 N N . MET A 1 123 ? -16.329 6.307 9.297 1.00 90.31 123 MET A N 1
ATOM 941 C CA . MET A 1 123 ? -15.397 7.408 9.498 1.00 90.31 123 MET A CA 1
ATOM 942 C C . MET A 1 123 ? -14.681 7.739 8.183 1.00 90.31 123 MET A C 1
ATOM 944 O O . MET A 1 123 ? -14.437 6.842 7.377 1.00 90.31 123 MET A O 1
ATOM 948 N N . PRO A 1 124 ? -14.323 9.013 7.951 1.00 92.50 124 PRO A N 1
ATOM 949 C CA . PRO A 1 124 ? -13.733 9.415 6.684 1.00 92.50 124 PRO A CA 1
ATOM 950 C C . PRO A 1 124 ? -12.437 8.657 6.389 1.00 92.50 124 PRO A C 1
ATOM 952 O O . PRO A 1 124 ? -11.484 8.695 7.167 1.00 92.50 124 PRO A O 1
ATOM 955 N N . THR A 1 125 ? -12.404 7.994 5.236 1.00 94.25 125 THR A N 1
ATOM 956 C CA . THR A 1 125 ? -11.217 7.333 4.695 1.00 94.25 125 THR A CA 1
ATOM 957 C C . THR A 1 125 ? -11.018 7.803 3.262 1.00 94.25 125 THR A C 1
ATOM 959 O O . THR A 1 125 ? -11.939 7.739 2.445 1.00 94.25 125 THR A O 1
ATOM 962 N N . THR A 1 126 ? -9.825 8.295 2.940 1.00 95.00 126 THR A N 1
ATOM 963 C CA . THR A 1 126 ? -9.498 8.766 1.587 1.00 95.00 126 THR A CA 1
ATOM 964 C C . THR A 1 126 ? -8.188 8.162 1.113 1.00 95.00 126 THR A C 1
ATOM 966 O O . THR A 1 126 ? -7.156 8.321 1.761 1.00 95.00 126 THR A O 1
ATOM 969 N N . LEU A 1 127 ? -8.219 7.522 -0.051 1.00 95.56 127 LEU A N 1
ATOM 970 C CA . LEU A 1 127 ? -7.035 7.153 -0.811 1.00 95.56 127 LEU A CA 1
ATOM 971 C C . LEU A 1 127 ? -6.617 8.345 -1.675 1.00 95.56 127 LEU A C 1
ATOM 973 O O . LEU A 1 127 ? -7.397 8.850 -2.480 1.00 95.56 127 LEU A O 1
ATOM 977 N N . LYS A 1 128 ? -5.384 8.804 -1.511 1.00 94.81 128 LYS A N 1
ATOM 978 C CA . LYS A 1 128 ? -4.805 9.938 -2.220 1.00 94.81 128 LYS A CA 1
ATOM 979 C C . LYS A 1 128 ? -3.619 9.471 -3.045 1.00 94.81 128 LYS A C 1
ATOM 981 O O . LYS A 1 128 ? -2.662 8.904 -2.518 1.00 94.81 128 LYS A O 1
ATOM 986 N N . ARG A 1 129 ? -3.656 9.803 -4.330 1.00 93.88 129 ARG A N 1
ATOM 987 C CA . ARG A 1 129 ? -2.544 9.613 -5.258 1.00 93.88 129 ARG A CA 1
ATOM 988 C C . ARG A 1 129 ? -2.382 10.827 -6.159 1.00 93.88 129 ARG A C 1
ATOM 990 O O . ARG A 1 129 ? -3.099 11.820 -6.027 1.00 93.88 129 ARG A O 1
ATOM 997 N N . LEU A 1 130 ? -1.392 10.795 -7.044 1.00 89.69 130 LEU A N 1
ATOM 998 C CA . LEU A 1 130 ? -1.090 11.941 -7.896 1.00 89.69 130 LEU A CA 1
ATOM 999 C C . LEU A 1 130 ? -2.290 12.291 -8.796 1.00 89.69 130 LEU A C 1
ATOM 1001 O O . LEU A 1 130 ? -2.603 11.561 -9.729 1.00 89.69 130 LEU A O 1
ATOM 1005 N N . GLY A 1 131 ? -2.939 13.424 -8.514 1.00 90.06 131 GLY A N 1
ATOM 1006 C CA . GLY A 1 131 ? -4.071 13.932 -9.297 1.00 90.06 131 GLY A CA 1
ATOM 1007 C C . GLY A 1 131 ? -5.419 13.254 -9.030 1.00 90.06 131 GLY A C 1
ATOM 1008 O O . GLY A 1 131 ? -6.392 13.596 -9.694 1.00 90.06 131 GLY A O 1
ATOM 1009 N N . GLU A 1 132 ? -5.505 12.339 -8.063 1.00 92.62 132 GLU A N 1
ATOM 1010 C CA . GLU A 1 132 ? -6.731 11.594 -7.759 1.00 92.62 132 GLU A CA 1
ATOM 1011 C C . GLU A 1 132 ? -6.912 11.443 -6.241 1.00 92.62 132 GLU A C 1
ATOM 1013 O O . GLU A 1 132 ? -5.960 11.185 -5.499 1.00 92.62 132 GLU A O 1
ATOM 1018 N N . ALA A 1 133 ? -8.151 11.612 -5.779 1.00 93.44 133 ALA A N 1
ATOM 1019 C CA . ALA A 1 133 ? -8.555 11.341 -4.406 1.00 93.44 133 ALA A CA 1
ATOM 1020 C C . ALA A 1 133 ? -9.841 10.511 -4.425 1.00 93.44 133 ALA A C 1
ATOM 1022 O O . ALA A 1 133 ? -10.880 10.978 -4.895 1.00 93.44 133 ALA A O 1
ATOM 1023 N N . VAL A 1 134 ? -9.760 9.283 -3.921 1.00 94.00 134 VAL A N 1
ATOM 1024 C CA . VAL A 1 134 ? -10.866 8.327 -3.881 1.00 94.00 134 VAL A CA 1
ATOM 1025 C C . VAL A 1 134 ? -11.351 8.208 -2.446 1.00 94.00 134 VAL A C 1
ATOM 1027 O O . VAL A 1 134 ? -10.585 7.900 -1.535 1.00 94.00 134 VAL A O 1
ATOM 1030 N N . ARG A 1 135 ? -12.638 8.464 -2.239 1.00 93.31 135 ARG A N 1
ATOM 1031 C CA . ARG A 1 135 ? -13.293 8.267 -0.948 1.00 93.31 135 ARG A CA 1
ATOM 1032 C C . ARG A 1 135 ? -13.654 6.799 -0.765 1.00 93.31 135 ARG A C 1
ATOM 1034 O O . ARG A 1 135 ? -14.253 6.201 -1.654 1.00 93.31 135 ARG A O 1
ATOM 1041 N N . LEU A 1 136 ? -13.272 6.249 0.382 1.00 92.81 136 LEU A N 1
ATOM 1042 C CA . LEU A 1 136 ? -13.463 4.845 0.742 1.00 92.81 136 LEU A CA 1
ATOM 1043 C C . LEU A 1 136 ? -14.355 4.677 1.974 1.00 92.81 136 LEU A C 1
ATOM 1045 O O . LEU A 1 136 ? -14.459 3.571 2.489 1.00 92.81 136 LEU A O 1
ATOM 1049 N N . ASP A 1 137 ? -14.985 5.747 2.462 1.00 88.50 137 ASP A N 1
ATOM 1050 C CA . ASP A 1 137 ? -15.903 5.658 3.596 1.00 88.50 137 ASP A CA 1
ATOM 1051 C C . ASP A 1 137 ? -17.028 4.643 3.342 1.00 88.50 137 ASP A C 1
ATOM 1053 O O . ASP A 1 137 ? -17.588 4.559 2.247 1.00 88.50 137 ASP A O 1
ATOM 1057 N N . TYR A 1 138 ? -17.336 3.848 4.366 1.00 85.06 138 TYR A N 1
ATOM 1058 C CA . TYR A 1 138 ? -18.367 2.822 4.291 1.00 85.06 138 TYR A CA 1
ATOM 1059 C C . TYR A 1 138 ? -19.744 3.460 4.091 1.00 85.06 138 TYR A C 1
ATOM 1061 O O . TYR A 1 138 ? -20.179 4.298 4.883 1.00 85.06 138 TYR A O 1
ATOM 1069 N N . ASP A 1 139 ? -20.451 3.013 3.055 1.00 84.88 139 ASP A N 1
ATOM 1070 C CA . ASP A 1 139 ? -21.824 3.410 2.753 1.00 84.88 139 ASP A CA 1
ATOM 1071 C C . ASP A 1 139 ? -22.795 2.368 3.341 1.00 84.88 139 ASP A C 1
ATOM 1073 O O . ASP A 1 139 ? -22.844 1.246 2.833 1.00 84.88 139 ASP A O 1
ATOM 1077 N N . PRO A 1 140 ? -23.606 2.704 4.368 1.00 82.44 140 PRO A N 1
ATOM 1078 C CA . PRO A 1 140 ? -24.551 1.766 4.981 1.00 82.44 140 PRO A CA 1
ATOM 1079 C C . PRO A 1 140 ? -25.602 1.207 4.020 1.00 82.44 140 PRO A C 1
ATOM 1081 O O . PRO A 1 140 ? -26.215 0.180 4.312 1.00 82.44 140 PRO A O 1
ATOM 1084 N N . MET A 1 141 ? -25.837 1.884 2.893 1.00 86.00 141 MET A N 1
ATOM 1085 C CA . MET A 1 141 ? -26.788 1.448 1.873 1.00 86.00 141 MET A CA 1
ATOM 1086 C C . MET A 1 141 ? -26.171 0.441 0.896 1.00 86.00 141 MET A C 1
ATOM 1088 O O . MET A 1 141 ? -26.894 -0.143 0.084 1.00 86.00 141 MET A O 1
ATOM 1092 N N . ARG A 1 142 ? -24.852 0.219 0.956 1.00 83.06 142 ARG A N 1
ATOM 1093 C CA . ARG A 1 142 ? -24.150 -0.768 0.134 1.00 83.06 142 ARG A CA 1
ATOM 1094 C C . ARG A 1 142 ? -23.843 -2.018 0.959 1.00 83.06 142 ARG A C 1
ATOM 1096 O O . ARG A 1 142 ? -23.348 -1.911 2.074 1.00 83.06 142 ARG A O 1
ATOM 1103 N N . PRO A 1 143 ? -24.089 -3.218 0.408 1.00 78.19 143 PRO A N 1
ATOM 1104 C CA . PRO A 1 143 ? -23.822 -4.468 1.116 1.00 78.19 143 PRO A CA 1
ATOM 1105 C C . PRO A 1 143 ? -22.327 -4.807 1.202 1.00 78.19 143 PRO A C 1
ATOM 1107 O O . PRO A 1 143 ? -21.948 -5.639 2.019 1.00 78.19 143 PRO A O 1
ATOM 1110 N N . ALA A 1 144 ? -21.489 -4.200 0.355 1.00 85.50 144 ALA A N 1
ATOM 1111 C CA . ALA A 1 144 ? -20.052 -4.439 0.310 1.00 85.50 144 ALA A CA 1
ATOM 1112 C C . ALA A 1 144 ? -19.276 -3.142 0.606 1.00 85.50 144 ALA A C 1
ATOM 1114 O O . ALA A 1 144 ? -19.676 -2.083 0.106 1.00 85.50 144 ALA A O 1
ATOM 1115 N N . PRO A 1 145 ? -18.167 -3.221 1.367 1.00 87.81 145 PRO A N 1
ATOM 1116 C CA . PRO A 1 145 ? -17.246 -2.106 1.554 1.00 87.81 145 PRO A CA 1
ATOM 1117 C C . PRO A 1 145 ? -16.728 -1.561 0.221 1.00 87.81 145 PRO A C 1
ATOM 1119 O O . PRO A 1 145 ? -16.564 -2.309 -0.745 1.00 87.81 145 PRO A O 1
ATOM 1122 N N . LEU A 1 146 ? -16.442 -0.260 0.175 1.00 90.69 146 LEU A N 1
ATOM 1123 C CA . LEU A 1 146 ? -15.780 0.331 -0.981 1.00 90.69 146 LEU A CA 1
ATOM 1124 C C . LEU A 1 146 ? -14.323 -0.127 -1.021 1.00 90.69 146 LEU A C 1
ATOM 1126 O O . LEU A 1 146 ? -13.611 -0.026 -0.020 1.00 90.69 146 LEU A O 1
ATOM 1130 N N . GLU A 1 147 ? -13.890 -0.598 -2.188 1.00 93.69 147 GLU A N 1
ATOM 1131 C CA . GLU A 1 147 ? -12.519 -1.031 -2.431 1.00 93.69 147 GLU A CA 1
ATOM 1132 C C . GLU A 1 147 ? -11.883 -0.275 -3.598 1.00 93.69 147 GLU A C 1
ATOM 1134 O O . GLU A 1 147 ? -12.568 0.173 -4.521 1.00 93.69 147 GLU A O 1
ATOM 1139 N N . SER A 1 148 ? -10.565 -0.103 -3.535 1.00 95.44 148 SER A N 1
ATOM 1140 C CA . SER A 1 148 ? -9.774 0.502 -4.604 1.00 95.44 148 SER A CA 1
ATOM 1141 C C . SER A 1 148 ? -8.409 -0.167 -4.701 1.00 95.44 148 SER A C 1
ATOM 1143 O O . SER A 1 148 ? -7.823 -0.542 -3.684 1.00 95.44 148 SER A O 1
ATOM 1145 N N . ASP A 1 149 ? -7.912 -0.308 -5.928 1.00 95.69 149 ASP A N 1
ATOM 1146 C CA . ASP A 1 149 ? -6.585 -0.857 -6.198 1.00 95.69 149 ASP A CA 1
ATOM 1147 C C . ASP A 1 149 ? -5.501 0.075 -5.667 1.00 95.69 149 ASP A C 1
ATOM 1149 O O . ASP A 1 149 ? -5.584 1.295 -5.834 1.00 95.69 149 ASP A O 1
ATOM 1153 N N . LEU A 1 150 ? -4.463 -0.504 -5.075 1.00 94.75 150 LEU A N 1
ATOM 1154 C CA . LEU A 1 150 ? -3.307 0.199 -4.542 1.00 94.75 150 LEU A CA 1
ATOM 1155 C C . LEU A 1 150 ? -2.171 0.240 -5.561 1.00 94.75 150 LEU A C 1
ATOM 1157 O O . LEU A 1 150 ? -1.881 -0.726 -6.265 1.00 94.75 150 LEU A O 1
ATOM 1161 N N . LYS A 1 151 ? -1.496 1.383 -5.607 1.00 93.25 151 LYS A N 1
ATOM 1162 C CA . LYS A 1 151 ? -0.309 1.637 -6.419 1.00 93.25 151 LYS A CA 1
ATOM 1163 C C . LYS A 1 151 ? 0.805 2.176 -5.540 1.00 93.25 151 LYS A C 1
ATOM 1165 O O . LYS A 1 151 ? 0.559 2.842 -4.539 1.00 93.25 151 LYS A O 1
ATOM 1170 N N . MET A 1 152 ? 2.044 1.906 -5.940 1.00 91.94 152 MET A N 1
ATOM 1171 C CA . MET A 1 152 ? 3.240 2.386 -5.246 1.00 91.94 152 MET A CA 1
ATOM 1172 C C . MET A 1 152 ? 3.153 3.888 -4.922 1.00 91.94 152 MET A C 1
ATOM 1174 O O . MET A 1 152 ? 2.982 4.709 -5.825 1.00 91.94 152 MET A O 1
ATOM 1178 N N . GLY A 1 153 ? 3.317 4.240 -3.644 1.00 92.12 153 GLY A N 1
ATOM 1179 C CA . GLY A 1 153 ? 3.298 5.622 -3.155 1.00 92.12 153 GLY A CA 1
ATOM 1180 C C . GLY A 1 153 ? 1.902 6.189 -2.883 1.00 92.12 153 GLY A C 1
ATOM 1181 O O . GLY A 1 153 ? 1.781 7.367 -2.533 1.00 92.12 153 GLY A O 1
ATOM 1182 N N . ASP A 1 154 ? 0.852 5.381 -3.033 1.00 95.81 154 ASP A N 1
ATOM 1183 C CA . ASP A 1 154 ? -0.491 5.751 -2.608 1.00 95.81 154 ASP A CA 1
ATOM 1184 C C . ASP A 1 154 ? -0.541 6.008 -1.104 1.00 95.81 154 ASP A C 1
ATOM 1186 O O . ASP A 1 154 ? 0.073 5.297 -0.302 1.00 95.81 154 ASP A O 1
ATOM 1190 N N . ARG A 1 155 ? -1.328 7.011 -0.714 1.00 94.94 155 ARG A N 1
ATOM 1191 C CA . ARG A 1 155 ? -1.489 7.401 0.685 1.00 94.94 155 ARG A CA 1
ATOM 1192 C C . ARG A 1 155 ? -2.924 7.248 1.127 1.00 94.94 155 ARG A C 1
ATOM 1194 O O . ARG A 1 155 ? -3.836 7.710 0.451 1.00 94.94 155 ARG A O 1
ATOM 1201 N N . ILE A 1 156 ? -3.124 6.635 2.278 1.00 94.81 156 ILE A N 1
ATOM 1202 C CA . ILE A 1 156 ? -4.429 6.411 2.872 1.00 94.81 156 ILE A CA 1
ATOM 1203 C C . ILE A 1 156 ? -4.522 7.320 4.092 1.00 94.81 156 ILE A C 1
ATOM 1205 O O . ILE A 1 156 ? -3.742 7.212 5.038 1.00 94.81 156 ILE A O 1
ATOM 1209 N N . LEU A 1 157 ? -5.480 8.235 4.033 1.00 94.12 157 LEU A N 1
ATOM 1210 C CA . LEU A 1 157 ? -5.811 9.180 5.087 1.00 94.12 157 LEU A CA 1
ATOM 1211 C C . LEU A 1 157 ? -7.019 8.631 5.844 1.00 94.12 157 LEU A C 1
ATOM 1213 O O . LEU A 1 157 ? -8.075 8.409 5.246 1.00 94.12 157 LEU A O 1
ATOM 1217 N N . MET A 1 158 ? -6.847 8.404 7.140 1.00 93.12 158 MET A N 1
ATOM 1218 C CA . MET A 1 158 ? -7.866 7.889 8.052 1.00 93.12 158 MET A CA 1
ATOM 1219 C C . MET A 1 158 ? -8.222 8.977 9.060 1.00 93.12 158 MET A C 1
ATOM 1221 O O . MET A 1 158 ? -7.333 9.492 9.736 1.00 93.12 158 MET A O 1
ATOM 1225 N N . GLY A 1 159 ? -9.503 9.317 9.169 1.00 89.38 159 GLY A N 1
ATOM 1226 C CA . GLY A 1 159 ? -9.975 10.423 10.002 1.00 89.38 159 GLY A CA 1
ATOM 1227 C C . GLY A 1 159 ? -10.216 11.712 9.210 1.00 89.38 159 GLY A C 1
ATOM 1228 O O . GLY A 1 159 ? -10.180 11.742 7.978 1.00 89.38 159 GLY A O 1
ATOM 1229 N N . SER A 1 160 ? -10.519 12.797 9.921 1.00 85.50 160 SER A N 1
ATOM 1230 C CA . SER A 1 160 ? -10.886 14.082 9.314 1.00 85.50 160 SER A CA 1
ATOM 1231 C C . SER A 1 160 ? -10.505 15.267 10.190 1.00 85.50 160 SER A C 1
ATOM 1233 O O . SER A 1 160 ? -10.545 15.170 11.414 1.00 85.50 160 SER A O 1
ATOM 1235 N N . GLY A 1 161 ? -10.243 16.415 9.562 1.00 82.56 161 GLY A N 1
ATOM 1236 C CA . GLY A 1 161 ? -9.890 17.646 10.270 1.00 82.56 161 GLY A CA 1
ATOM 1237 C C . GLY A 1 161 ? -8.474 17.577 10.837 1.00 82.56 161 GLY A C 1
ATOM 1238 O O . GLY A 1 161 ? -7.550 17.218 10.112 1.00 82.56 161 GLY A O 1
ATOM 1239 N N . ASP A 1 162 ? -8.325 17.908 12.119 1.00 79.00 162 ASP A N 1
ATOM 1240 C CA . ASP A 1 162 ? -7.026 17.951 12.810 1.00 79.00 162 ASP A CA 1
ATOM 1241 C C . ASP A 1 162 ? -6.553 16.570 13.304 1.00 79.00 162 ASP A C 1
ATOM 1243 O O . ASP A 1 162 ? -5.393 16.402 13.671 1.00 79.00 162 ASP A O 1
ATOM 1247 N N . ALA A 1 163 ? -7.444 15.574 13.296 1.00 82.62 163 ALA A N 1
ATOM 1248 C CA . ALA A 1 163 ? -7.178 14.206 13.721 1.00 82.62 163 ALA A CA 1
ATOM 1249 C C . ALA A 1 163 ? -7.164 13.292 12.488 1.00 82.62 163 ALA A C 1
ATOM 1251 O O . ALA A 1 163 ? -8.205 12.775 12.069 1.00 82.62 163 ALA A O 1
ATOM 1252 N N . VAL A 1 164 ? -5.984 13.157 11.875 1.00 87.56 164 VAL A N 1
ATOM 1253 C CA . VAL A 1 164 ? -5.765 12.328 10.683 1.00 87.56 164 VAL A CA 1
ATOM 1254 C C . VAL A 1 164 ? -4.543 11.443 10.885 1.00 87.56 164 VAL A C 1
ATOM 1256 O O . VAL A 1 164 ? -3.443 11.923 11.159 1.00 87.56 164 VAL A O 1
ATOM 1259 N N . SER A 1 165 ? -4.729 10.143 10.689 1.00 90.25 165 SER A N 1
ATOM 1260 C CA . SER A 1 165 ? -3.641 9.181 10.580 1.00 90.25 165 SER A CA 1
ATOM 1261 C C . SER A 1 165 ? -3.351 8.891 9.110 1.00 90.25 165 SER A C 1
ATOM 1263 O O . SER A 1 165 ? -4.260 8.607 8.330 1.00 90.25 165 SER A O 1
ATOM 1265 N N . GLU A 1 166 ? -2.080 8.976 8.724 1.00 91.94 166 GLU A N 1
ATOM 1266 C CA . GLU A 1 166 ? -1.629 8.739 7.353 1.00 91.94 166 GLU A CA 1
ATOM 1267 C C . GLU A 1 166 ? -0.780 7.467 7.296 1.00 91.94 166 GLU A C 1
ATOM 1269 O O . GLU A 1 166 ? 0.187 7.300 8.052 1.00 91.94 166 GLU A O 1
ATOM 1274 N N . VAL A 1 167 ? -1.140 6.582 6.370 1.00 93.38 167 VAL A N 1
ATOM 1275 C CA . VAL A 1 167 ? -0.338 5.415 5.996 1.00 93.38 167 VAL A CA 1
ATOM 1276 C C . VAL A 1 167 ? -0.076 5.431 4.497 1.00 93.38 167 VAL A C 1
ATOM 1278 O O . VAL A 1 167 ? -0.852 5.973 3.717 1.00 93.38 167 VAL A O 1
ATOM 1281 N N . GLU A 1 168 ? 1.034 4.847 4.084 1.00 94.56 168 GLU A N 1
ATOM 1282 C CA . GLU A 1 168 ? 1.478 4.803 2.698 1.00 94.56 168 GLU A CA 1
ATOM 1283 C C . GLU A 1 168 ? 1.704 3.362 2.275 1.00 94.56 168 GLU A C 1
ATOM 1285 O O . GLU A 1 168 ? 2.297 2.571 3.014 1.00 94.56 168 GLU A O 1
ATOM 1290 N N . PHE A 1 169 ? 1.254 3.041 1.070 1.00 94.75 169 PHE A N 1
ATOM 1291 C CA . PHE A 1 169 ? 1.536 1.764 0.444 1.00 94.75 169 PHE A CA 1
ATOM 1292 C C . PHE A 1 169 ? 2.841 1.847 -0.346 1.00 94.75 169 PHE A C 1
ATOM 1294 O O . PHE A 1 169 ? 3.017 2.717 -1.207 1.00 94.75 169 PHE A O 1
ATOM 1301 N N . ILE A 1 170 ? 3.758 0.926 -0.061 1.00 93.38 170 ILE A N 1
ATOM 1302 C CA . ILE A 1 170 ? 5.031 0.811 -0.768 1.00 93.38 170 ILE A CA 1
ATOM 1303 C C . ILE A 1 170 ? 5.273 -0.633 -1.199 1.00 93.38 170 ILE A C 1
ATOM 1305 O O . ILE A 1 170 ? 4.949 -1.568 -0.477 1.00 93.38 170 ILE A O 1
ATOM 1309 N N . LEU A 1 171 ? 5.894 -0.802 -2.360 1.00 91.25 171 LEU A N 1
ATOM 1310 C CA . LEU A 1 171 ? 6.431 -2.068 -2.833 1.0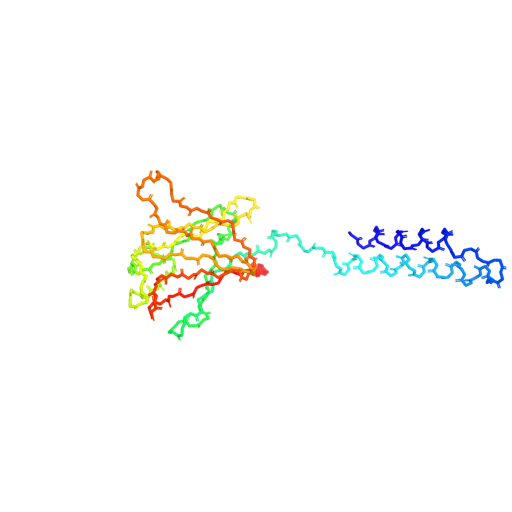0 91.25 171 LEU A CA 1
ATOM 1311 C C . LEU A 1 171 ? 7.926 -2.088 -2.531 1.00 91.25 171 LEU A C 1
ATOM 1313 O O . LEU A 1 171 ? 8.654 -1.162 -2.905 1.00 91.25 171 LEU A O 1
ATOM 1317 N N . LEU A 1 172 ? 8.379 -3.127 -1.839 1.00 88.69 172 LEU A N 1
ATOM 1318 C CA . LEU A 1 172 ? 9.790 -3.353 -1.540 1.00 88.69 172 LEU A CA 1
ATOM 1319 C C . LEU A 1 172 ? 10.209 -4.720 -2.081 1.00 88.69 172 LEU A C 1
ATOM 1321 O O . LEU A 1 172 ? 9.392 -5.639 -2.052 1.00 88.69 172 LEU A O 1
ATOM 1325 N N . PRO A 1 173 ? 11.451 -4.876 -2.569 1.00 86.31 173 PRO A N 1
ATOM 1326 C CA . PRO A 1 173 ? 11.971 -6.193 -2.913 1.00 86.31 173 PRO A CA 1
ATOM 1327 C C . PRO A 1 173 ? 11.853 -7.139 -1.713 1.00 86.31 173 PRO A C 1
ATOM 1329 O O . PRO A 1 173 ? 12.143 -6.732 -0.584 1.00 86.31 173 PRO A O 1
ATOM 1332 N N . LYS A 1 174 ? 11.424 -8.378 -1.953 1.00 81.94 174 LYS A N 1
ATOM 1333 C CA . LYS A 1 174 ? 11.436 -9.442 -0.947 1.00 81.94 174 LYS A CA 1
ATOM 1334 C C . LYS A 1 174 ? 12.887 -9.670 -0.520 1.00 81.94 174 LYS A C 1
ATOM 1336 O O . LYS A 1 174 ? 13.771 -9.792 -1.366 1.00 81.94 174 LYS A O 1
ATOM 1341 N N . GLU A 1 175 ? 13.140 -9.679 0.784 1.00 68.19 175 GLU A N 1
ATOM 1342 C CA . GLU A 1 175 ? 14.428 -10.145 1.296 1.00 68.19 175 GLU A CA 1
ATOM 1343 C C . GLU A 1 175 ? 14.484 -11.666 1.083 1.00 68.19 175 GLU A C 1
ATOM 1345 O O . GLU A 1 175 ? 13.513 -12.361 1.377 1.00 68.19 175 GLU A O 1
ATOM 1350 N N . GLU A 1 176 ? 15.577 -12.180 0.511 1.00 55.00 176 GLU A N 1
ATOM 1351 C CA . GLU A 1 176 ? 15.792 -13.627 0.402 1.00 55.00 176 GLU A CA 1
ATOM 1352 C C . GLU A 1 176 ? 15.853 -14.218 1.823 1.00 55.00 176 GLU A C 1
ATOM 1354 O O . GLU A 1 176 ? 16.735 -13.849 2.603 1.00 55.00 176 GLU A O 1
ATOM 1359 N N . MET A 1 177 ? 14.907 -15.101 2.163 1.00 47.09 177 MET A N 1
ATOM 1360 C CA . MET A 1 177 ? 14.969 -15.958 3.356 1.00 47.09 177 MET A CA 1
ATOM 1361 C C . MET A 1 177 ? 15.573 -17.316 3.018 1.00 47.09 177 MET A C 1
ATOM 1363 O O . MET A 1 177 ? 15.193 -17.888 1.971 1.00 47.09 177 MET A O 1
#

Solvent-accessible surface area (backbone atoms only — not comparable to full-atom values): 9573 Å² total; per-residue (Å²): 114,25,48,60,50,7,48,51,49,23,50,50,44,60,75,73,58,79,47,92,86,59,56,69,67,62,54,53,49,51,36,52,49,38,33,54,50,18,36,52,48,19,63,73,66,48,78,77,64,70,86,52,44,37,46,29,45,32,33,65,33,88,92,53,60,72,48,70,45,71,46,60,44,98,84,60,52,63,26,74,36,38,32,16,38,39,93,75,92,49,80,39,78,41,62,49,84,24,43,32,38,57,58,28,36,36,38,36,35,44,80,84,70,52,40,33,40,31,18,65,23,72,54,49,27,36,43,40,47,95,95,46,74,46,80,20,40,32,52,90,91,47,98,64,65,37,69,45,78,61,51,80,70,27,32,41,38,30,23,60,86,93,22,56,38,37,35,32,36,40,70,42,72,58,77,91,126

pLDDT: mean 82.61, std 11.31, range [47.09, 96.38]

Radius of gyration: 24.23 Å; Cα contacts (8 Å, |Δi|>4): 353; chains: 1; bounding box: 58×36×72 Å